Protein AF-A0A844EDT0-F1 (afdb_monomer)

Solvent-accessible surface area (backbone atoms only — not comparable to full-atom values): 10305 Å² total; per-residue (Å²): 108,71,71,56,46,33,72,76,70,68,52,88,80,88,72,82,87,61,91,56,76,37,55,39,85,59,72,42,78,43,81,43,97,86,78,49,68,50,73,45,62,50,40,76,69,64,84,40,36,50,64,77,70,39,55,82,71,46,38,59,48,42,40,64,90,58,87,66,56,80,44,81,43,82,42,47,56,44,26,28,40,29,46,22,48,56,30,37,39,34,36,59,43,49,95,57,73,43,68,34,39,37,37,35,23,80,81,44,45,71,49,77,50,48,42,95,48,44,66,63,48,46,76,76,24,52,22,71,78,21,37,44,42,46,61,96,41,44,88,79,37,62,63,68,43,82,44,80,47,70,35,87,47,72,46,63,45,34,37,50,75,47,37,35,34,37,40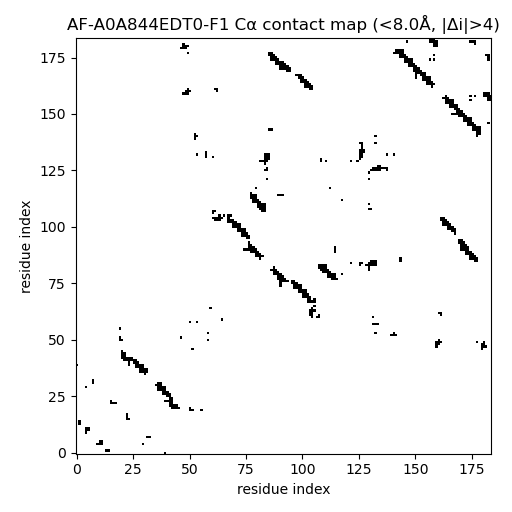,54,51,62,29,33,35,31,45,26,26,31,66,65,34,55,70,85

InterPro domains:
  IPR006073 GTP binding domain [PF01926] (13-51)
  IPR027417 P-loop containing nucleoside triphosphate hydrolase [G3DSA:3.40.50.300] (1-49)
  IPR027417 P-loop containing nucleoside triphosphate hydrolase [SSF52540] (15-52)
  IPR048422 NOA1/YqeH-like, C-terminal domain [PF21516] (98-183)
  IPR050896 Mitochondrial lipid metabolism GTPase [PTHR46434] (1-167)

pLDDT: mean 87.97, std 13.49, range [51.5, 98.81]

Secondary structure (DSSP, 8-state):
-HHHHHHHH--S-SS---SSTT---S-EEEE-TTS-EEEEPPPP--TTSGGGSS-HHHHHHHS-SSPPPPEEEEE-TTEEEEETTTEEEEEEE-SS-EEEEEES-TT--EEEEEGGGHHHHHHHHEETTEEEEEGGGTTTSPPEEEEEEE-SSSEEEEETTTEEEEE-TT-EEEEEEETT--B-

Radius of gyration: 19.94 Å; Cα contacts (8 Å, |Δi|>4): 371; chains: 1; bounding box: 59×26×51 Å

Sequence (184 aa):
INSIVRQSTGIKELITTSRFPGTTLDRIDIPLNDGKNLVDTPGIIQPEQMAHHLTGKELKLVTPQKTIKPKGYQLNPGQTLFFGGVARFDYNTGDKKHGFTVYAENNLFIHRTKLENADEFYASHVGSFLTPPMEDQTDDFPPLEPHEFKSTEKSDLVIEGLGWVTIPEGVSVTGWAPKGVSVL

Organism: NCBI:txid152331

Structure (mmCIF, N/CA/C/O backbone):
data_AF-A0A844EDT0-F1
#
_entry.id   AF-A0A844EDT0-F1
#
loop_
_atom_site.group_PDB
_atom_site.id
_atom_site.type_symbol
_atom_site.label_atom_id
_atom_site.label_alt_id
_atom_site.label_comp_id
_atom_site.label_asym_id
_atom_site.label_entity_id
_atom_site.label_seq_id
_atom_site.pdbx_PDB_ins_code
_atom_site.Cartn_x
_atom_site.Cartn_y
_atom_site.Cartn_z
_atom_site.occupancy
_atom_site.B_iso_or_equiv
_atom_site.auth_seq_id
_atom_site.auth_comp_id
_atom_site.auth_asym_id
_atom_site.auth_atom_id
_atom_site.pdbx_PDB_model_num
ATOM 1 N N . ILE A 1 1 ? -22.187 2.664 16.831 1.00 71.31 1 ILE A N 1
ATOM 2 C CA . ILE A 1 1 ? -23.017 2.548 18.054 1.00 71.31 1 ILE A CA 1
ATOM 3 C C . ILE A 1 1 ? -23.033 3.826 18.891 1.00 71.31 1 ILE A C 1
ATOM 5 O O . ILE A 1 1 ? -24.109 4.371 19.096 1.00 71.31 1 ILE A O 1
ATOM 9 N N . ASN A 1 2 ? -21.885 4.390 19.279 1.00 69.88 2 ASN A N 1
ATOM 10 C CA . ASN A 1 2 ? -21.832 5.581 20.154 1.00 69.88 2 ASN A CA 1
ATOM 11 C C . ASN A 1 2 ? -22.622 6.794 19.637 1.00 69.88 2 ASN A C 1
ATOM 13 O O . ASN A 1 2 ? -23.239 7.505 20.426 1.00 69.88 2 ASN A O 1
ATOM 17 N N . SER A 1 3 ? -22.649 7.021 18.320 1.00 75.62 3 SER A N 1
ATOM 18 C CA . SER A 1 3 ? -23.475 8.082 17.724 1.00 75.62 3 SER A CA 1
ATOM 19 C C . SER A 1 3 ? -24.977 7.840 17.906 1.00 75.62 3 SER A C 1
ATOM 21 O O . SER A 1 3 ? -25.706 8.793 18.158 1.00 75.62 3 SER A O 1
ATOM 23 N N . ILE A 1 4 ? -25.424 6.581 17.829 1.00 75.94 4 ILE A N 1
ATOM 24 C CA . ILE A 1 4 ? -26.828 6.192 18.032 1.00 75.94 4 ILE A CA 1
ATOM 25 C C . ILE A 1 4 ? -27.204 6.404 19.500 1.00 75.94 4 ILE A C 1
ATOM 27 O O . ILE A 1 4 ? -28.180 7.092 19.770 1.00 75.94 4 ILE A O 1
ATOM 31 N N . VAL A 1 5 ? -26.383 5.912 20.439 1.00 73.12 5 VAL A N 1
ATOM 32 C CA . VAL A 1 5 ? -26.593 6.102 21.888 1.00 73.12 5 VAL A CA 1
ATOM 33 C C . VAL A 1 5 ? -26.694 7.584 22.239 1.00 73.12 5 VAL A C 1
ATOM 35 O O . VAL A 1 5 ? -27.625 7.997 22.920 1.00 73.12 5 VAL A O 1
ATOM 38 N N . ARG A 1 6 ? -25.780 8.414 21.723 1.00 75.94 6 ARG A N 1
ATOM 39 C CA . ARG A 1 6 ? -25.807 9.864 21.968 1.00 75.94 6 ARG A CA 1
ATOM 40 C C . ARG A 1 6 ? -27.098 10.522 21.490 1.00 75.94 6 ARG A C 1
ATOM 42 O O . ARG A 1 6 ? -27.586 11.421 22.165 1.00 75.94 6 ARG A O 1
ATOM 49 N N . GLN A 1 7 ? -27.624 10.106 20.339 1.00 74.56 7 GLN A N 1
ATOM 50 C CA . GLN A 1 7 ? -28.865 10.656 19.794 1.00 74.56 7 GLN A CA 1
ATOM 51 C C . GLN A 1 7 ? -30.112 10.139 20.519 1.00 74.56 7 GLN A C 1
ATOM 53 O O . GLN A 1 7 ? -31.059 10.903 20.673 1.00 74.56 7 GLN A O 1
ATOM 58 N N . SER A 1 8 ? -30.126 8.879 20.966 1.00 69.31 8 SER A N 1
ATOM 59 C CA . SER A 1 8 ? -31.308 8.271 21.589 1.00 69.31 8 SER A CA 1
ATOM 60 C C . SER A 1 8 ? -31.432 8.553 23.086 1.00 69.31 8 SER A C 1
ATOM 62 O O . SER A 1 8 ? -32.544 8.757 23.563 1.00 69.31 8 SER A O 1
ATOM 64 N N . THR A 1 9 ? -30.322 8.589 23.831 1.00 66.88 9 THR A N 1
ATOM 65 C CA . THR A 1 9 ? -30.341 8.711 25.302 1.00 66.88 9 THR A CA 1
ATOM 66 C C . THR A 1 9 ? -29.791 10.038 25.822 1.00 66.88 9 THR A C 1
ATOM 68 O O . THR A 1 9 ? -29.941 10.343 27.002 1.00 66.88 9 THR A O 1
ATOM 71 N N . GL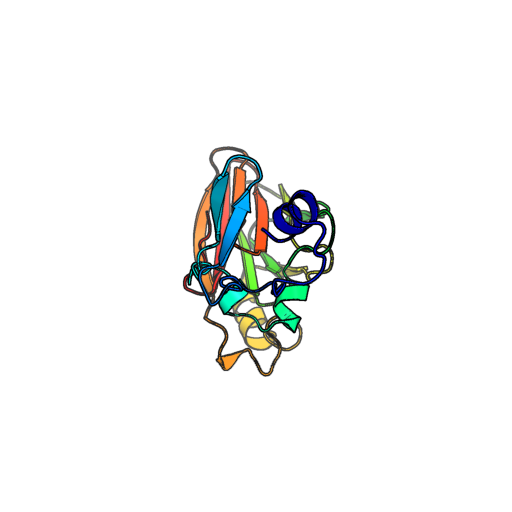Y A 1 10 ? -29.120 10.832 24.977 1.00 64.00 10 GLY A N 1
ATOM 72 C CA . GLY A 1 10 ? -28.416 12.049 25.399 1.00 64.00 10 GLY A CA 1
ATOM 73 C C . GLY A 1 10 ? -27.136 11.788 26.207 1.00 64.00 10 GLY A C 1
ATOM 74 O O . GLY A 1 10 ? -26.460 12.738 26.610 1.00 64.00 10 GLY A O 1
ATOM 75 N N . ILE A 1 11 ? -26.762 10.522 26.428 1.00 63.72 11 ILE A N 1
ATOM 76 C CA . ILE A 1 11 ? -25.593 10.153 27.228 1.00 63.72 11 ILE A CA 1
ATOM 77 C C . ILE A 1 11 ? -24.328 10.184 26.358 1.00 63.72 11 ILE A C 1
ATOM 79 O O . ILE A 1 11 ? -24.234 9.519 25.326 1.00 63.72 11 ILE A O 1
ATOM 83 N N . LYS A 1 12 ? -23.332 10.983 26.765 1.00 55.78 12 LYS A N 1
ATOM 84 C CA . LYS A 1 12 ? -22.114 11.242 25.974 1.00 55.78 12 LYS A CA 1
ATOM 85 C C . LYS A 1 12 ? -21.012 10.182 26.096 1.00 55.78 12 LYS A C 1
ATOM 87 O O . LYS A 1 12 ? -20.222 10.076 25.151 1.00 55.78 12 LYS A O 1
ATOM 92 N N . GLU A 1 13 ? -20.958 9.428 27.194 1.00 54.44 13 GLU A N 1
ATOM 93 C CA . GLU A 1 13 ? -19.779 8.637 27.598 1.00 54.44 13 GLU A CA 1
ATOM 94 C C . GLU A 1 13 ? -20.134 7.270 28.206 1.00 54.44 13 GLU A C 1
ATOM 96 O O . GLU A 1 13 ? -19.815 7.002 29.357 1.00 54.44 13 GLU A O 1
ATOM 101 N N . LEU A 1 14 ? -20.805 6.387 27.462 1.00 51.50 14 LEU A N 1
ATOM 102 C CA . LEU A 1 14 ? -21.089 5.034 27.974 1.00 51.50 14 LEU A CA 1
ATOM 103 C C . LEU A 1 14 ? -20.227 3.927 27.348 1.00 51.50 14 LEU A C 1
ATOM 105 O O . LEU A 1 14 ? -20.247 2.809 27.843 1.00 51.50 14 LEU A O 1
ATOM 109 N N . ILE A 1 15 ? -19.472 4.204 26.275 1.00 57.34 15 ILE A N 1
ATOM 110 C CA . ILE A 1 15 ? -18.810 3.154 25.480 1.00 57.34 15 ILE A CA 1
ATOM 111 C C . ILE A 1 15 ? -17.412 3.611 25.038 1.00 57.34 15 ILE A C 1
ATOM 113 O O . ILE A 1 15 ? -17.244 4.710 24.497 1.00 57.34 15 ILE A O 1
ATOM 117 N N . THR A 1 16 ? -16.409 2.758 25.259 1.00 55.00 16 THR A N 1
ATOM 118 C CA . THR A 1 16 ? -15.014 2.962 24.850 1.00 55.00 16 THR A CA 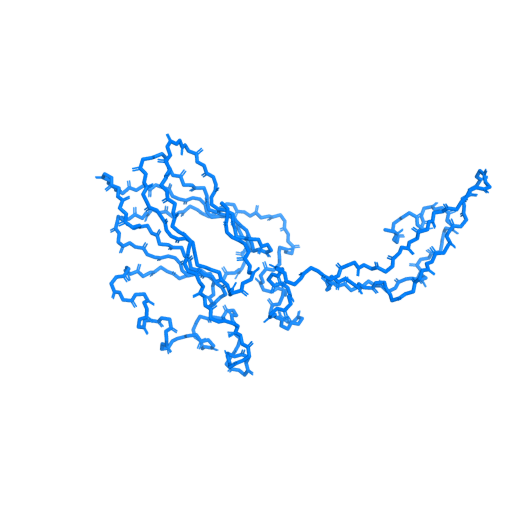1
ATOM 119 C C . THR A 1 16 ? -14.917 3.109 23.328 1.00 55.00 16 THR A C 1
ATOM 121 O O . THR A 1 16 ? -15.544 2.380 22.564 1.00 55.00 16 THR A O 1
ATOM 124 N N . THR A 1 17 ? -14.134 4.074 22.846 1.00 53.09 17 THR A N 1
ATOM 125 C CA . THR A 1 17 ? -13.782 4.165 21.422 1.00 53.09 17 THR A CA 1
ATOM 126 C C . THR A 1 17 ? -12.351 3.672 21.265 1.00 53.09 17 THR A C 1
ATOM 128 O O . THR A 1 17 ? -11.419 4.379 21.651 1.00 53.09 17 THR A O 1
ATOM 131 N N . SER A 1 18 ? -12.159 2.481 20.706 1.00 53.41 18 SER A N 1
ATOM 132 C CA . SER A 1 18 ? -10.850 2.040 20.214 1.00 53.41 18 SER A CA 1
ATOM 133 C C . SER A 1 18 ? -10.849 2.058 18.676 1.00 53.41 18 SER A C 1
ATOM 135 O O . SER A 1 18 ? -11.894 2.144 18.034 1.00 53.41 18 SER A O 1
ATOM 137 N N . ARG A 1 19 ? -9.663 2.127 18.074 1.00 54.69 19 ARG A N 1
ATOM 138 C CA . ARG A 1 19 ? -9.479 2.058 16.612 1.00 54.69 19 ARG A CA 1
ATOM 139 C C . ARG A 1 19 ? -9.090 0.657 16.151 1.00 54.69 19 ARG A C 1
ATOM 141 O O . ARG A 1 19 ? -9.055 0.409 14.954 1.00 54.69 19 ARG A O 1
ATOM 148 N N . PHE A 1 20 ? -8.787 -0.222 17.100 1.00 55.22 20 PHE A N 1
ATOM 149 C CA . PHE A 1 20 ? -8.544 -1.625 16.822 1.00 55.22 20 PHE A CA 1
ATOM 150 C C . PHE A 1 20 ? -9.869 -2.326 16.533 1.00 55.22 20 PHE A C 1
ATOM 152 O O . PHE A 1 20 ? -10.858 -2.022 17.193 1.00 55.22 20 PHE A O 1
ATOM 159 N N . PRO A 1 21 ? -9.924 -3.266 15.589 1.00 52.41 21 PRO A N 1
ATOM 160 C CA . PRO A 1 21 ? -11.072 -4.155 15.464 1.00 52.41 21 PRO A CA 1
ATOM 161 C C . PRO A 1 21 ? -11.333 -4.870 16.803 1.00 52.41 21 PRO A C 1
ATOM 163 O O . PRO A 1 21 ? -10.388 -5.213 17.510 1.00 52.41 21 PRO A O 1
ATOM 166 N N . GLY A 1 22 ? -12.600 -5.079 17.177 1.00 57.19 22 GLY A N 1
ATOM 167 C CA . GLY A 1 22 ? -12.947 -5.777 18.429 1.00 57.19 22 GLY A CA 1
ATOM 168 C C . GLY A 1 22 ? -13.027 -4.908 19.690 1.00 57.19 22 GLY A C 1
ATOM 169 O O . GLY A 1 22 ? -12.812 -5.390 20.795 1.00 57.19 22 GLY A O 1
ATOM 170 N N . THR A 1 23 ? -13.345 -3.619 19.560 1.00 58.91 23 THR A N 1
ATOM 171 C CA . THR A 1 23 ? -13.364 -2.668 20.692 1.00 58.91 23 THR A CA 1
ATOM 172 C C . THR A 1 23 ? -14.424 -2.927 21.755 1.00 58.91 23 THR A C 1
ATOM 174 O O . THR A 1 23 ? -14.294 -2.435 22.876 1.00 58.91 23 THR A O 1
ATOM 177 N N . THR A 1 24 ? -15.497 -3.624 21.385 1.00 57.53 24 THR A N 1
ATOM 178 C CA . THR A 1 24 ? -16.602 -3.969 22.279 1.00 57.53 24 THR A CA 1
ATOM 179 C C . THR A 1 24 ? -16.293 -5.332 22.889 1.00 57.53 24 THR A C 1
ATOM 181 O O . THR A 1 24 ? -16.228 -6.319 22.162 1.00 57.53 24 THR A O 1
ATOM 184 N N . LEU A 1 25 ? -16.052 -5.374 24.201 1.00 55.50 25 LEU A N 1
ATOM 185 C CA . LEU A 1 25 ? -15.724 -6.609 24.927 1.00 55.50 25 LEU A CA 1
ATOM 186 C C . LEU A 1 25 ? -16.978 -7.380 25.362 1.00 55.50 25 LEU A C 1
ATOM 188 O O . LEU A 1 25 ? -16.962 -8.606 25.366 1.00 55.50 25 LEU A O 1
ATOM 192 N N . ASP A 1 26 ? -18.072 -6.669 25.649 1.00 58.47 26 ASP A N 1
ATOM 193 C CA . ASP A 1 26 ? -19.317 -7.238 26.165 1.00 58.47 26 ASP A CA 1
ATOM 194 C C . ASP A 1 26 ? -20.521 -6.788 25.341 1.00 58.47 26 ASP A C 1
ATOM 196 O O . ASP A 1 26 ? -20.545 -5.688 24.789 1.00 58.47 26 ASP A O 1
ATOM 200 N N . ARG A 1 27 ? -21.550 -7.638 25.276 1.00 72.44 27 ARG A N 1
ATOM 201 C CA . ARG A 1 27 ? -22.825 -7.289 24.647 1.00 72.44 27 ARG A CA 1
ATOM 202 C C . ARG A 1 27 ? -23.480 -6.125 25.399 1.00 72.44 27 ARG A C 1
ATOM 204 O O . ARG A 1 27 ? -23.674 -6.213 26.609 1.00 72.44 27 ARG A O 1
ATOM 211 N N . ILE A 1 28 ? -23.893 -5.085 24.678 1.00 72.06 28 ILE A N 1
ATOM 212 C CA . ILE A 1 28 ? -24.607 -3.933 25.246 1.00 72.06 28 ILE A CA 1
ATOM 213 C C . ILE A 1 28 ? -26.016 -3.886 24.658 1.00 72.06 28 ILE A C 1
ATOM 215 O O . ILE A 1 28 ? -26.185 -3.755 23.448 1.00 72.06 28 ILE A O 1
ATOM 219 N N . ASP A 1 29 ? -27.030 -3.948 25.518 1.00 77.31 29 ASP A N 1
ATOM 220 C CA . ASP A 1 29 ? -28.425 -3.765 25.118 1.00 77.31 29 ASP A CA 1
ATOM 221 C C . ASP A 1 29 ? -28.820 -2.292 25.311 1.00 77.31 29 ASP A C 1
ATOM 223 O O . ASP A 1 29 ? -28.849 -1.774 26.427 1.00 77.31 29 ASP A O 1
ATOM 227 N N . ILE A 1 30 ? -29.111 -1.601 24.210 1.00 78.31 30 ILE A N 1
ATOM 228 C CA . ILE A 1 30 ? -29.485 -0.184 24.190 1.00 78.31 30 ILE A CA 1
ATOM 229 C C . ILE A 1 30 ? -30.996 -0.086 23.945 1.00 78.31 30 ILE A C 1
ATOM 231 O O . ILE 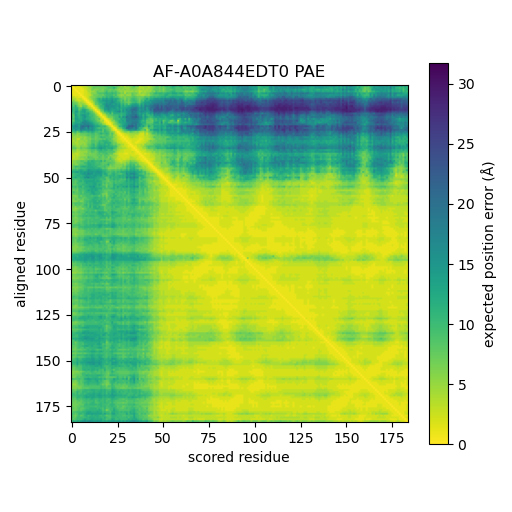A 1 30 ? -31.440 -0.357 22.824 1.00 78.31 30 ILE A O 1
ATOM 235 N N . PRO A 1 31 ? -31.802 0.305 24.948 1.00 76.94 31 PRO A N 1
ATOM 236 C CA . PRO A 1 31 ? -33.242 0.445 24.777 1.00 76.94 31 PRO A CA 1
ATOM 237 C C . PRO A 1 31 ? -33.590 1.613 23.847 1.00 76.94 31 PRO A C 1
ATOM 239 O O . PRO A 1 31 ? -32.999 2.693 23.917 1.00 76.94 31 PRO A O 1
ATOM 242 N N . LEU A 1 32 ? -34.565 1.381 22.972 1.00 78.19 32 LEU A N 1
ATOM 243 C CA . LEU A 1 32 ? -35.124 2.347 22.032 1.00 78.19 32 LEU A CA 1
ATOM 244 C C . LEU A 1 32 ? -36.516 2.800 22.494 1.00 78.19 32 LEU A C 1
ATOM 246 O O . LEU A 1 32 ? -37.219 2.105 23.228 1.00 78.19 32 LEU A O 1
ATOM 250 N N . ASN A 1 33 ? -36.940 3.972 22.020 1.00 77.69 33 ASN A N 1
ATOM 251 C CA . ASN A 1 33 ? -38.195 4.606 22.442 1.00 77.69 33 ASN A CA 1
ATOM 252 C C . ASN A 1 33 ? -39.461 3.832 22.024 1.00 77.69 33 ASN A C 1
ATOM 254 O O . ASN A 1 33 ? -40.535 4.097 22.555 1.00 77.69 33 ASN A O 1
ATOM 258 N N . ASP A 1 34 ? -39.355 2.895 21.079 1.00 82.50 34 ASP A N 1
ATOM 259 C CA . ASP A 1 34 ? -40.452 2.039 20.609 1.00 82.50 34 ASP A CA 1
ATOM 260 C C . ASP A 1 34 ? -40.554 0.708 21.381 1.00 82.50 34 ASP A C 1
ATOM 262 O O . ASP A 1 34 ? -41.288 -0.193 20.973 1.00 82.50 34 ASP A O 1
ATOM 266 N N . GLY A 1 35 ? -39.816 0.570 22.489 1.00 81.12 35 GLY A N 1
ATOM 267 C CA . GLY A 1 35 ? -39.809 -0.627 23.332 1.00 81.12 35 GLY A CA 1
ATOM 268 C C . GLY A 1 35 ? -38.942 -1.773 22.799 1.00 81.12 35 GLY A C 1
ATOM 269 O O . GLY A 1 35 ? -38.956 -2.858 23.380 1.00 81.12 35 GLY A O 1
ATOM 270 N N . LYS A 1 36 ? -38.190 -1.561 21.711 1.00 84.56 36 LYS A N 1
ATOM 271 C CA . LYS A 1 36 ? -37.199 -2.518 21.192 1.00 84.56 36 LYS A CA 1
ATOM 272 C C . LYS A 1 36 ? -35.799 -2.203 21.714 1.00 84.56 36 LYS A C 1
ATOM 274 O O . LYS A 1 36 ? -35.550 -1.121 22.232 1.00 84.56 36 LYS A O 1
ATOM 279 N N . ASN A 1 37 ? -34.868 -3.139 21.529 1.00 81.94 37 ASN A N 1
ATOM 280 C CA . ASN A 1 37 ? -33.467 -2.976 21.917 1.00 81.94 37 ASN A CA 1
ATOM 281 C C . ASN A 1 37 ? -32.553 -3.039 20.691 1.00 81.94 37 ASN A C 1
ATOM 283 O O . ASN A 1 37 ? -32.734 -3.887 19.817 1.00 81.94 37 ASN A O 1
ATOM 287 N N . LEU A 1 38 ? -31.541 -2.174 20.660 1.00 81.56 38 LEU A N 1
ATOM 288 C CA . LEU A 1 38 ? -30.379 -2.316 19.795 1.00 81.56 38 LEU A CA 1
ATOM 289 C C . LEU A 1 38 ? -29.299 -3.076 20.565 1.00 81.56 38 LEU A C 1
ATOM 291 O O . LEU A 1 38 ? -28.857 -2.624 21.617 1.00 81.56 38 LEU A O 1
ATOM 295 N N . VAL A 1 39 ? -28.896 -4.228 20.042 1.00 83.25 39 VAL A N 1
ATOM 296 C CA . VAL A 1 39 ? -27.895 -5.092 20.671 1.00 83.25 39 VAL A CA 1
ATOM 297 C C . VAL A 1 39 ? -26.549 -4.840 20.000 1.00 83.25 39 VAL A C 1
ATOM 299 O O . VAL A 1 39 ? -26.369 -5.204 18.839 1.00 83.25 39 VAL A O 1
ATOM 302 N N . ASP A 1 40 ? -25.622 -4.197 20.709 1.00 77.25 40 ASP A N 1
ATOM 303 C CA . ASP A 1 40 ? -24.221 -4.108 20.293 1.00 77.25 40 ASP A CA 1
ATOM 304 C C . ASP A 1 40 ? -23.510 -5.398 20.700 1.00 77.25 40 ASP A C 1
ATOM 306 O O . ASP A 1 40 ? -23.513 -5.771 21.874 1.00 77.25 40 ASP A O 1
ATOM 310 N N . THR A 1 41 ? -22.947 -6.110 19.734 1.00 80.88 41 THR A N 1
ATOM 311 C CA . THR A 1 41 ? -22.224 -7.363 19.967 1.00 80.88 41 THR A CA 1
ATOM 312 C C . THR A 1 41 ? -20.723 -7.103 19.993 1.00 80.88 41 THR A C 1
ATOM 314 O O . THR A 1 41 ? -20.265 -6.180 19.315 1.00 80.88 41 THR A O 1
ATOM 317 N N . PRO A 1 42 ? -19.929 -7.938 20.686 1.00 72.19 42 PRO A N 1
ATOM 318 C CA . PRO A 1 42 ? -18.482 -7.864 20.582 1.00 72.19 42 PRO A CA 1
ATOM 319 C C . PRO A 1 42 ? -18.015 -7.844 19.124 1.00 72.19 42 PRO A C 1
ATOM 321 O O . PRO A 1 42 ? -18.511 -8.603 18.287 1.00 72.19 42 PRO A O 1
ATOM 324 N N . GLY A 1 43 ? -17.094 -6.935 18.808 1.00 69.44 43 GLY A N 1
ATOM 325 C CA . GLY A 1 43 ? -16.596 -6.788 17.444 1.00 69.44 43 GLY A CA 1
ATOM 326 C C . GLY A 1 43 ? -15.764 -8.005 17.046 1.00 69.44 43 GLY A C 1
ATOM 327 O O . GLY A 1 43 ? -14.883 -8.422 17.793 1.00 69.44 43 GLY A O 1
ATOM 328 N N . ILE A 1 44 ? -16.014 -8.564 15.864 1.00 73.88 44 ILE A N 1
ATOM 329 C CA . ILE A 1 44 ? -15.202 -9.671 15.350 1.00 73.88 44 ILE A CA 1
ATOM 330 C C . ILE A 1 44 ? -13.837 -9.123 14.922 1.00 73.88 44 ILE A C 1
ATOM 332 O O . ILE A 1 44 ? -13.746 -8.190 14.123 1.00 73.88 44 ILE A O 1
ATOM 336 N N . ILE A 1 45 ? -12.777 -9.722 15.455 1.00 67.19 45 ILE A N 1
ATOM 337 C CA . ILE A 1 45 ? -11.397 -9.486 15.033 1.00 67.19 45 ILE A CA 1
ATOM 338 C C . ILE A 1 45 ? -11.164 -10.331 13.778 1.00 67.19 45 ILE A C 1
ATOM 340 O O . ILE A 1 45 ? -11.220 -11.556 13.848 1.00 67.19 45 ILE A O 1
ATOM 344 N N . GLN A 1 46 ? -10.944 -9.691 12.628 1.00 68.19 46 GLN A N 1
ATOM 345 C CA . GLN A 1 46 ? -10.618 -10.384 11.376 1.00 68.19 46 GLN A CA 1
ATOM 346 C C . GLN A 1 46 ? -9.103 -10.499 11.212 1.00 68.19 46 GLN A C 1
ATOM 348 O O . GLN A 1 46 ? -8.494 -9.465 10.950 1.00 68.19 46 GLN A O 1
ATOM 353 N N . PRO A 1 47 ? -8.498 -11.696 11.323 1.00 65.81 47 PRO A N 1
ATOM 354 C CA . PRO A 1 47 ? -7.041 -11.869 11.308 1.00 65.81 47 PRO A CA 1
ATOM 355 C C . PRO A 1 47 ? -6.353 -11.299 10.063 1.00 65.81 47 PRO A C 1
ATOM 357 O O . PRO A 1 47 ? -5.197 -10.911 10.137 1.00 65.81 47 PRO A O 1
ATOM 360 N N . GLU A 1 48 ? -7.084 -11.208 8.953 1.00 66.69 48 GLU A N 1
ATOM 361 C CA . GLU A 1 48 ? -6.603 -10.756 7.643 1.00 66.69 48 GL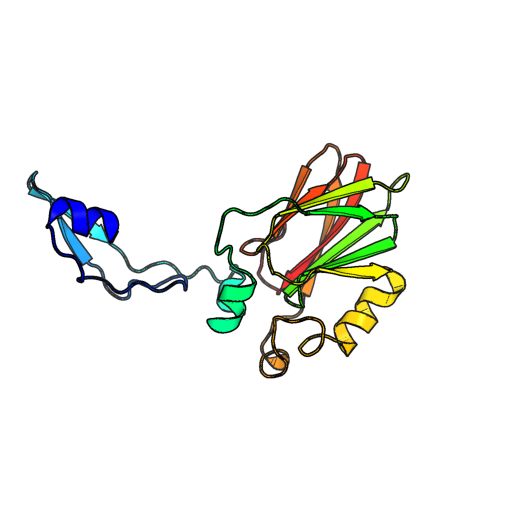U A CA 1
ATOM 362 C C . GLU A 1 48 ? -6.399 -9.232 7.546 1.00 66.69 48 GLU A C 1
ATOM 364 O O . GLU A 1 48 ? -5.934 -8.709 6.539 1.00 66.69 48 GLU A O 1
ATOM 369 N N . GLN A 1 49 ? -6.738 -8.474 8.591 1.00 70.69 49 GLN A N 1
ATOM 370 C CA . GLN A 1 49 ? -6.571 -7.025 8.575 1.00 70.69 49 GLN A CA 1
ATOM 371 C C . GLN A 1 49 ? -5.149 -6.606 8.961 1.00 70.69 49 GLN A C 1
ATOM 373 O O . GLN A 1 49 ? -4.665 -6.934 10.044 1.00 70.69 49 GLN A O 1
ATOM 378 N N . MET A 1 50 ? -4.561 -5.717 8.150 1.00 78.19 50 MET A N 1
ATOM 379 C CA . MET A 1 50 ? -3.299 -5.000 8.414 1.00 78.19 50 MET A CA 1
ATOM 380 C C . MET A 1 50 ? -3.181 -4.460 9.852 1.00 78.19 50 MET A C 1
ATOM 382 O O . MET A 1 50 ? -2.094 -4.381 10.420 1.00 78.19 50 MET A O 1
ATOM 386 N N . ALA A 1 51 ? -4.314 -4.087 10.454 1.00 76.19 51 ALA A N 1
ATOM 387 C CA . ALA A 1 51 ? -4.385 -3.522 11.794 1.00 76.19 51 ALA A CA 1
ATOM 388 C C . ALA A 1 51 ? -3.908 -4.458 12.917 1.00 76.19 51 ALA A C 1
ATOM 390 O O . ALA A 1 51 ? -3.571 -3.957 13.987 1.00 76.19 51 ALA A O 1
ATOM 391 N N . HIS A 1 52 ? -3.869 -5.776 12.696 1.00 77.62 52 HIS A N 1
ATOM 392 C CA . HIS A 1 52 ? -3.416 -6.740 13.712 1.00 77.62 52 HIS A CA 1
ATOM 393 C C . HIS A 1 52 ? -1.907 -6.891 13.782 1.00 77.62 52 HIS A C 1
ATOM 395 O O . HIS A 1 52 ? -1.392 -7.340 14.800 1.00 77.62 52 HIS A O 1
ATOM 401 N N . HIS A 1 53 ? -1.203 -6.498 12.725 1.00 80.75 53 HIS A N 1
ATOM 402 C CA . HIS A 1 53 ? 0.253 -6.605 12.641 1.00 80.75 53 HIS A CA 1
ATOM 403 C C . HIS A 1 53 ? 0.967 -5.319 13.058 1.00 80.75 53 HIS A C 1
ATOM 405 O O . HIS A 1 53 ? 2.188 -5.250 13.002 1.00 80.75 53 HIS A O 1
ATOM 411 N N . LEU A 1 54 ? 0.215 -4.285 13.441 1.00 85.12 54 LEU A N 1
ATOM 412 C CA . LEU A 1 54 ? 0.745 -2.959 13.722 1.00 85.12 54 LEU A CA 1
ATOM 413 C C . LEU A 1 54 ? 0.360 -2.501 15.121 1.00 85.12 54 LEU A C 1
ATOM 415 O O . LEU A 1 54 ? -0.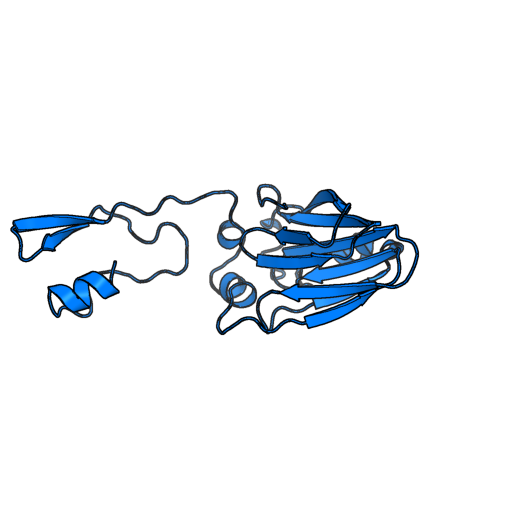788 -2.619 15.557 1.00 85.12 54 LEU A O 1
ATOM 419 N N . THR A 1 55 ? 1.307 -1.870 15.807 1.00 85.81 55 THR A N 1
ATOM 420 C CA . THR A 1 55 ? 1.026 -1.196 17.072 1.00 85.81 55 THR A CA 1
ATOM 421 C C . THR A 1 55 ? 0.073 -0.017 16.857 1.00 85.81 55 THR A C 1
ATOM 423 O O . THR A 1 55 ? -0.068 0.536 15.766 1.00 85.81 55 THR A O 1
ATOM 426 N N . GLY A 1 56 ? -0.544 0.483 17.931 1.00 82.88 56 GLY A N 1
ATOM 427 C CA . GLY A 1 56 ? -1.483 1.610 17.826 1.00 82.88 56 GLY A CA 1
ATOM 428 C C . GLY A 1 56 ? -0.851 2.911 17.309 1.00 82.88 56 GLY A C 1
ATOM 429 O O . GLY A 1 56 ? -1.570 3.800 16.844 1.00 82.88 56 GLY A O 1
ATOM 430 N N . LYS A 1 57 ? 0.480 3.051 17.394 1.00 86.06 57 LYS A N 1
ATOM 431 C CA . LYS A 1 57 ? 1.221 4.179 16.812 1.00 86.06 57 LYS A CA 1
ATOM 432 C C . LYS A 1 57 ? 1.401 3.996 15.306 1.00 86.06 57 LYS A C 1
ATOM 434 O O . LYS A 1 57 ? 1.128 4.932 14.563 1.00 86.06 57 LYS A O 1
ATOM 439 N N . GLU A 1 58 ? 1.789 2.807 14.865 1.00 88.75 58 GLU A N 1
ATOM 440 C CA . GLU A 1 58 ? 1.992 2.484 13.448 1.00 88.75 58 GLU A CA 1
ATOM 441 C C . GLU A 1 58 ? 0.670 2.419 12.689 1.00 88.75 58 GLU A C 1
ATOM 443 O O . GLU A 1 58 ? 0.562 2.941 11.581 1.00 88.75 58 GLU A O 1
ATOM 448 N N . LEU A 1 59 ? -0.385 1.912 13.332 1.00 87.12 59 LEU A N 1
ATOM 449 C CA . LEU A 1 59 ? -1.731 1.908 12.776 1.00 87.12 59 LEU A CA 1
ATOM 450 C C . LEU A 1 59 ? -2.190 3.325 12.403 1.00 87.12 59 LEU A C 1
ATOM 452 O O . LEU A 1 59 ? -2.854 3.518 11.388 1.00 87.12 59 LEU A O 1
ATOM 456 N N . LYS A 1 60 ? -1.804 4.351 13.176 1.00 86.62 60 LYS A N 1
ATOM 457 C CA . LYS A 1 60 ? -2.105 5.756 12.840 1.00 86.62 60 LYS A CA 1
ATOM 458 C C . LYS A 1 60 ? -1.362 6.258 11.600 1.00 86.62 60 LYS A C 1
ATOM 460 O O . LYS A 1 60 ? -1.858 7.199 10.988 1.00 86.62 60 LYS A O 1
ATOM 465 N N . LEU A 1 61 ? -0.210 5.674 11.262 1.00 89.75 61 LEU A N 1
ATOM 466 C CA . LEU A 1 61 ? 0.584 6.031 10.080 1.00 89.75 61 LEU A CA 1
ATOM 467 C C . LEU A 1 61 ? 0.014 5.417 8.797 1.00 89.75 61 LEU A C 1
ATOM 469 O O . LEU A 1 61 ? 0.167 6.001 7.730 1.00 89.75 61 LEU A O 1
ATOM 473 N N . VAL A 1 62 ? -0.657 4.268 8.898 1.00 91.12 62 VAL A N 1
ATOM 474 C CA . VAL A 1 62 ? -1.274 3.592 7.741 1.00 91.12 62 VAL A CA 1
ATOM 475 C C . VAL A 1 62 ? -2.770 3.884 7.602 1.00 91.12 62 VAL A C 1
ATOM 477 O O . VAL A 1 62 ? -3.318 3.779 6.511 1.00 91.12 62 VAL A O 1
ATOM 480 N N . THR A 1 63 ? -3.444 4.286 8.685 1.00 90.31 63 THR A N 1
ATOM 481 C CA . THR A 1 63 ? -4.888 4.559 8.673 1.00 90.31 63 THR A CA 1
ATOM 482 C C . THR A 1 63 ? -5.170 6.007 8.265 1.00 90.31 63 THR A C 1
ATOM 484 O O . THR A 1 63 ? -4.700 6.924 8.948 1.00 90.31 63 THR A O 1
ATOM 487 N N . PRO A 1 64 ? -6.027 6.255 7.257 1.00 91.50 64 PRO A N 1
ATOM 488 C CA . PRO A 1 64 ? -6.474 7.593 6.870 1.00 91.50 64 PRO A CA 1
ATOM 489 C C . PRO A 1 64 ? -6.967 8.438 8.055 1.00 91.50 64 PRO A C 1
ATOM 491 O O . PRO A 1 64 ? -7.949 8.107 8.715 1.00 91.50 64 PRO A O 1
ATOM 494 N N . GLN A 1 65 ? -6.300 9.567 8.320 1.00 88.69 65 GLN A N 1
ATOM 495 C CA . GLN A 1 65 ? -6.741 10.540 9.340 1.00 88.69 65 GLN A CA 1
ATOM 496 C C . GLN A 1 65 ? -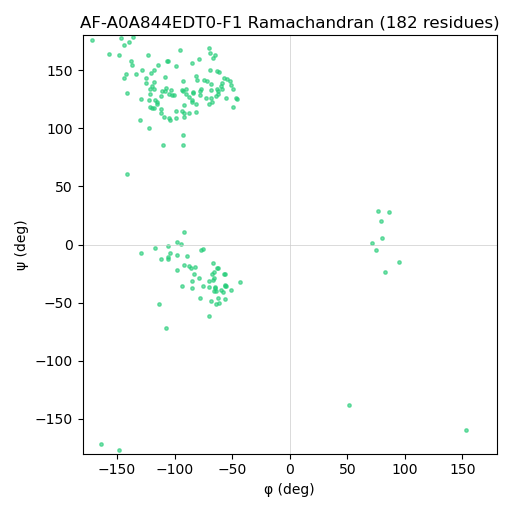7.638 11.645 8.768 1.00 88.69 65 GLN A C 1
ATOM 498 O O . GLN A 1 65 ? -8.312 12.367 9.502 1.00 88.69 65 GLN A O 1
ATOM 503 N N . LYS A 1 66 ? -7.606 11.813 7.447 1.00 93.75 66 LYS A N 1
ATOM 504 C CA . LYS A 1 66 ? -8.380 12.780 6.666 1.00 93.75 66 LYS A CA 1
ATOM 505 C C . LYS A 1 66 ? -8.760 12.119 5.346 1.00 93.75 66 LYS A C 1
ATOM 507 O O . LYS A 1 66 ? -8.231 11.057 5.024 1.00 93.75 66 LYS A O 1
ATOM 512 N N . THR A 1 67 ? -9.611 12.777 4.563 1.00 96.06 67 THR A N 1
ATOM 513 C CA . THR A 1 67 ? -9.899 12.370 3.183 1.00 96.06 67 THR A CA 1
ATOM 514 C C . THR A 1 67 ? -8.602 12.066 2.433 1.00 96.06 67 THR A C 1
ATOM 516 O O . THR A 1 67 ? -7.681 12.892 2.415 1.00 96.06 67 THR A O 1
ATOM 519 N N . ILE A 1 68 ? -8.531 10.868 1.853 1.00 97.44 68 ILE A N 1
ATOM 520 C CA . ILE A 1 68 ? -7.392 10.412 1.058 1.00 97.44 68 ILE A CA 1
ATOM 521 C C . ILE A 1 68 ? -7.255 11.313 -0.168 1.00 97.44 68 ILE A C 1
ATOM 523 O O . ILE A 1 68 ? -8.239 11.613 -0.847 1.00 97.44 68 ILE A O 1
ATOM 527 N N . LYS A 1 69 ? -6.028 11.747 -0.448 1.00 97.62 69 LYS A N 1
ATOM 528 C CA . LYS A 1 69 ? -5.681 12.487 -1.657 1.00 97.62 69 LYS A CA 1
ATOM 529 C C . LYS A 1 69 ? -4.987 11.542 -2.640 1.00 97.62 69 LYS A C 1
ATOM 531 O O . LYS A 1 69 ? -4.004 10.914 -2.247 1.00 97.62 69 LYS A O 1
ATOM 536 N N . PRO A 1 70 ? -5.440 11.469 -3.903 1.00 98.06 70 PRO A N 1
ATOM 537 C CA . PRO A 1 70 ? -4.777 10.652 -4.911 1.00 98.06 70 PRO A CA 1
ATOM 538 C C . PRO A 1 70 ? -3.344 11.140 -5.148 1.00 98.06 70 PRO A C 1
ATOM 540 O O . PRO A 1 70 ? -3.117 12.336 -5.354 1.00 98.06 70 PRO A O 1
ATOM 543 N N . LYS A 1 71 ? -2.382 10.214 -5.153 1.00 98.31 71 LYS A N 1
ATOM 544 C CA . LYS A 1 71 ? -0.975 10.479 -5.481 1.00 98.31 71 LYS A CA 1
ATOM 545 C C . LYS A 1 71 ? -0.623 9.797 -6.803 1.00 98.31 71 LYS A C 1
ATOM 547 O O . LYS A 1 71 ? -0.624 8.574 -6.893 1.00 98.31 71 LYS A O 1
ATOM 552 N N . GLY A 1 72 ? -0.335 10.584 -7.837 1.00 98.06 72 GLY A N 1
ATOM 553 C CA . GLY A 1 72 ? 0.036 10.064 -9.155 1.00 98.06 72 GLY A CA 1
ATOM 554 C C . GLY A 1 72 ? 1.525 9.723 -9.255 1.00 98.06 72 GLY A C 1
ATOM 555 O O . GLY A 1 72 ? 2.373 10.564 -8.961 1.00 98.06 72 GLY A O 1
ATOM 556 N N . TYR A 1 73 ? 1.840 8.525 -9.741 1.00 98.50 73 TYR A N 1
ATOM 557 C CA . TYR A 1 73 ? 3.191 8.057 -10.037 1.00 98.50 73 TYR A CA 1
ATOM 558 C C . TYR A 1 73 ? 3.297 7.664 -11.507 1.00 98.50 73 TYR A C 1
ATOM 560 O O . TYR A 1 73 ? 2.446 6.966 -12.044 1.00 98.50 73 TYR A O 1
ATOM 568 N N . GLN A 1 74 ? 4.360 8.107 -12.170 1.00 98.31 74 GLN A N 1
ATOM 569 C CA . GLN A 1 74 ? 4.711 7.642 -13.511 1.00 98.31 74 GLN A CA 1
ATOM 570 C C . GLN A 1 74 ? 5.793 6.574 -13.366 1.00 98.31 74 GLN A C 1
ATOM 572 O O . GLN A 1 74 ? 6.889 6.893 -12.888 1.00 98.31 74 GLN A O 1
ATOM 577 N N . LEU A 1 75 ? 5.477 5.334 -13.740 1.00 98.50 75 LEU A N 1
ATOM 578 C CA . LEU A 1 75 ? 6.358 4.176 -13.572 1.00 98.50 75 LEU A CA 1
ATOM 579 C C . LEU A 1 75 ? 6.679 3.538 -14.924 1.00 98.50 75 LEU A C 1
ATOM 581 O O . LEU A 1 75 ? 5.800 3.369 -15.768 1.00 98.50 75 LEU A O 1
ATOM 585 N N . ASN A 1 76 ? 7.946 3.184 -15.114 1.00 98.44 76 ASN A N 1
ATOM 586 C CA . ASN A 1 76 ? 8.401 2.284 -16.170 1.00 98.44 76 ASN A CA 1
ATOM 587 C C . ASN A 1 76 ? 8.257 0.823 -15.709 1.00 98.44 76 ASN A C 1
ATOM 589 O O . ASN A 1 76 ? 8.302 0.589 -14.497 1.00 98.44 76 ASN A O 1
ATOM 593 N N . PRO A 1 77 ? 8.149 -0.146 -16.638 1.00 98.12 77 PRO A N 1
ATOM 594 C CA . PRO A 1 77 ? 8.283 -1.559 -16.294 1.00 98.12 77 PRO A CA 1
ATOM 595 C C . PRO A 1 77 ? 9.575 -1.809 -15.503 1.00 98.12 77 PRO A C 1
ATOM 597 O O . PRO A 1 77 ? 10.605 -1.190 -15.788 1.00 98.12 77 PRO A O 1
ATOM 600 N N . GLY A 1 78 ? 9.517 -2.684 -14.503 1.00 98.38 78 GLY A N 1
ATOM 601 C CA . GLY A 1 78 ? 10.629 -2.943 -13.590 1.00 98.38 78 GLY A CA 1
ATOM 602 C C . GLY A 1 78 ? 10.824 -1.862 -12.521 1.00 98.38 78 GLY A C 1
ATOM 603 O O . GLY A 1 78 ? 11.949 -1.641 -12.071 1.00 98.38 78 GLY A O 1
ATOM 604 N N . GLN A 1 79 ? 9.762 -1.161 -12.111 1.00 98.62 79 GLN A N 1
ATOM 605 C CA . GLN A 1 79 ? 9.796 -0.239 -10.969 1.00 98.62 79 GLN A CA 1
ATOM 606 C C . GLN A 1 79 ? 8.855 -0.677 -9.852 1.00 98.62 79 GLN A C 1
ATOM 608 O O . GLN A 1 79 ? 7.795 -1.245 -10.099 1.00 98.62 79 GLN A O 1
ATOM 613 N N . THR A 1 80 ? 9.241 -0.319 -8.632 1.00 98.81 80 THR A N 1
ATOM 614 C CA . THR A 1 80 ? 8.571 -0.710 -7.393 1.00 98.81 80 THR A CA 1
ATOM 615 C C . THR A 1 80 ? 8.203 0.520 -6.574 1.00 98.81 80 THR A C 1
ATOM 617 O O . THR A 1 80 ? 8.967 1.490 -6.523 1.00 98.81 80 THR A O 1
ATOM 620 N N . LEU A 1 81 ? 7.052 0.466 -5.908 1.00 98.81 81 LEU A N 1
ATOM 621 C CA . LEU A 1 81 ? 6.631 1.379 -4.852 1.00 98.81 81 LEU A CA 1
ATOM 622 C C . LEU A 1 81 ? 6.513 0.616 -3.529 1.00 98.81 81 LEU A C 1
ATOM 624 O O . LEU A 1 81 ? 5.746 -0.333 -3.423 1.00 98.81 81 LEU A O 1
ATOM 628 N N . PHE A 1 82 ? 7.236 1.065 -2.514 1.00 98.75 82 PHE A N 1
ATOM 629 C CA . PHE A 1 82 ? 7.071 0.642 -1.127 1.00 98.75 82 PHE A CA 1
ATOM 630 C C . PHE A 1 82 ? 6.115 1.578 -0.396 1.00 98.75 82 PHE A C 1
ATOM 632 O O . PHE A 1 82 ? 6.182 2.792 -0.592 1.00 98.75 82 PHE A O 1
ATOM 639 N N . PHE A 1 83 ? 5.269 1.021 0.463 1.00 98.12 83 PHE A N 1
ATOM 640 C CA . PHE A 1 83 ? 4.328 1.729 1.329 1.00 98.12 83 PHE A CA 1
ATOM 641 C C . PHE A 1 83 ? 4.812 1.581 2.769 1.00 98.12 83 PHE A C 1
ATOM 643 O O . PHE A 1 83 ? 4.444 0.635 3.463 1.00 98.12 83 PHE A O 1
ATOM 650 N N . GLY A 1 84 ? 5.719 2.461 3.192 1.00 96.88 84 GLY A N 1
ATOM 651 C CA . GLY A 1 84 ? 6.600 2.158 4.316 1.00 96.88 84 GLY A CA 1
ATOM 652 C C . GLY A 1 84 ? 7.280 0.804 4.089 1.00 96.88 84 GLY A C 1
ATOM 653 O O . GLY A 1 84 ? 7.670 0.478 2.972 1.00 96.88 84 GLY A O 1
ATOM 654 N N . GLY A 1 85 ? 7.376 0.003 5.137 1.00 96.81 85 GLY A N 1
ATOM 655 C CA . GLY A 1 85 ? 7.704 -1.418 5.081 1.00 96.81 85 GLY A CA 1
ATOM 656 C C . GLY A 1 85 ? 6.482 -2.344 5.132 1.00 96.81 85 GLY A C 1
ATOM 657 O O . GLY A 1 85 ? 6.658 -3.551 5.130 1.00 96.81 85 GLY A O 1
ATOM 658 N N . VAL A 1 86 ? 5.245 -1.831 5.169 1.00 96.56 86 VAL A N 1
ATOM 659 C CA . VAL A 1 86 ? 4.057 -2.691 5.356 1.00 96.56 86 VAL A CA 1
ATOM 660 C C . VAL A 1 86 ? 3.507 -3.301 4.073 1.00 96.56 86 VAL A C 1
ATOM 662 O O . VAL A 1 86 ? 2.756 -4.267 4.137 1.00 96.56 86 VAL A O 1
ATOM 665 N N . ALA A 1 87 ? 3.828 -2.733 2.913 1.00 97.81 87 ALA A N 1
ATOM 666 C CA . ALA A 1 87 ? 3.401 -3.272 1.629 1.00 97.81 87 ALA A CA 1
ATOM 667 C C . ALA A 1 87 ? 4.318 -2.819 0.493 1.00 97.81 87 ALA A C 1
ATOM 669 O O . ALA A 1 87 ? 5.072 -1.845 0.608 1.00 97.81 87 ALA A O 1
ATOM 670 N N . ARG A 1 88 ? 4.210 -3.508 -0.640 1.00 98.56 88 ARG A N 1
ATOM 671 C CA . ARG A 1 88 ? 4.969 -3.218 -1.856 1.00 98.56 88 ARG A CA 1
ATOM 672 C C . ARG A 1 88 ? 4.099 -3.430 -3.094 1.00 98.56 88 ARG A C 1
ATOM 674 O O . ARG A 1 88 ? 3.225 -4.285 -3.122 1.00 98.56 88 ARG A O 1
ATOM 681 N N . PHE A 1 89 ? 4.336 -2.629 -4.120 1.00 98.81 89 PHE A N 1
ATOM 682 C CA . PHE A 1 89 ? 3.695 -2.728 -5.425 1.00 98.81 89 PHE A CA 1
ATOM 683 C C . PHE A 1 89 ? 4.765 -2.732 -6.508 1.00 98.81 89 PHE A C 1
ATOM 685 O O . PHE A 1 89 ? 5.553 -1.789 -6.600 1.00 98.81 89 PHE A O 1
ATOM 692 N N . ASP A 1 90 ? 4.750 -3.750 -7.356 1.00 98.81 90 ASP A N 1
ATOM 693 C CA . ASP A 1 90 ? 5.669 -3.896 -8.475 1.00 98.81 90 ASP A CA 1
ATOM 694 C C . ASP A 1 90 ? 4.934 -3.721 -9.794 1.00 98.81 90 ASP A C 1
ATOM 696 O O . ASP A 1 90 ? 3.903 -4.345 -10.039 1.00 98.81 90 ASP A O 1
ATOM 700 N N . TYR A 1 91 ? 5.495 -2.899 -10.678 1.00 98.62 91 TYR A N 1
ATOM 701 C CA . TYR A 1 91 ? 5.108 -2.882 -12.080 1.00 98.62 91 TYR A CA 1
ATOM 702 C C . TYR A 1 91 ? 6.030 -3.826 -12.857 1.00 98.62 91 TYR A C 1
ATOM 704 O O . TYR A 1 91 ? 7.122 -3.435 -13.273 1.00 98.62 91 TYR A O 1
ATOM 712 N N . ASN A 1 92 ? 5.588 -5.072 -13.043 1.00 98.12 92 ASN A N 1
ATOM 713 C CA . ASN A 1 92 ? 6.400 -6.149 -13.612 1.00 98.12 92 ASN A CA 1
ATOM 714 C C . ASN A 1 92 ? 6.665 -5.925 -15.101 1.00 98.12 92 ASN A C 1
ATOM 716 O O . ASN A 1 92 ? 7.807 -5.770 -15.532 1.00 98.12 92 ASN A O 1
ATOM 720 N N . THR A 1 93 ? 5.597 -5.894 -15.901 1.00 97.12 93 THR A N 1
ATOM 721 C CA . THR A 1 93 ? 5.691 -5.802 -17.362 1.00 97.12 93 THR A CA 1
ATOM 722 C C . THR A 1 93 ? 4.567 -4.958 -17.934 1.00 97.12 93 THR A C 1
ATOM 724 O O . THR A 1 93 ? 3.418 -5.095 -17.519 1.00 97.12 93 THR A O 1
ATOM 727 N N . GLY A 1 94 ? 4.866 -4.183 -18.969 1.00 94.50 94 GLY A N 1
ATOM 728 C CA . GLY A 1 94 ? 3.878 -3.541 -19.830 1.00 94.50 94 GLY A CA 1
ATOM 729 C C . GLY A 1 94 ? 4.556 -2.891 -21.031 1.00 94.50 94 GLY A C 1
ATOM 730 O O . GLY A 1 94 ? 5.781 -2.927 -21.153 1.00 94.50 94 GLY A O 1
ATOM 731 N N . ASP A 1 95 ? 3.764 -2.332 -21.941 1.00 94.06 95 ASP A N 1
ATOM 732 C CA . ASP A 1 95 ? 4.239 -1.804 -23.228 1.00 94.06 95 ASP A CA 1
ATOM 733 C C . ASP A 1 95 ? 5.140 -0.569 -23.082 1.00 94.06 95 ASP A C 1
ATOM 735 O O . ASP A 1 95 ? 6.023 -0.337 -23.909 1.00 94.06 95 ASP A O 1
ATOM 739 N N . LYS A 1 96 ? 4.914 0.242 -22.044 1.00 94.81 96 LYS A N 1
ATOM 740 C CA . LYS A 1 96 ? 5.625 1.507 -21.821 1.00 94.81 96 LYS A CA 1
ATOM 741 C C . LYS A 1 96 ? 5.462 2.023 -20.392 1.00 94.81 96 LYS A C 1
ATOM 743 O O . LYS A 1 96 ? 4.925 1.363 -19.503 1.00 94.81 96 LYS A O 1
ATOM 748 N N . LYS A 1 97 ? 5.932 3.254 -20.184 1.00 97.69 97 LYS A N 1
ATOM 749 C CA . LYS A 1 97 ? 5.667 4.039 -18.980 1.00 97.69 97 LYS A CA 1
ATOM 750 C C . LYS A 1 97 ? 4.177 4.354 -18.848 1.00 97.69 97 LYS A C 1
ATOM 752 O O . LYS A 1 97 ? 3.606 4.966 -19.751 1.00 97.69 97 LYS A O 1
ATOM 757 N N . HIS A 1 98 ? 3.599 4.050 -17.691 1.00 98.06 98 HIS A N 1
ATOM 758 C CA . HIS A 1 98 ? 2.201 4.349 -17.378 1.00 98.06 98 HIS A CA 1
ATOM 759 C C . HIS A 1 98 ? 2.046 5.207 -16.127 1.00 98.06 98 HIS A C 1
ATOM 761 O O . HIS A 1 98 ? 2.965 5.343 -15.315 1.00 98.06 98 HIS A O 1
ATOM 767 N N . GLY A 1 99 ? 0.857 5.794 -15.993 1.00 97.94 99 GLY A N 1
ATOM 768 C CA . GLY A 1 99 ? 0.416 6.460 -14.776 1.00 97.94 99 GLY A CA 1
ATOM 769 C C . GLY A 1 99 ? -0.299 5.493 -13.839 1.00 97.94 99 GLY A C 1
ATOM 770 O O . GLY A 1 99 ? -1.244 4.826 -14.247 1.00 97.94 99 GLY A O 1
ATOM 771 N N . PHE A 1 100 ? 0.123 5.488 -12.582 1.00 98.62 100 PHE A N 1
ATOM 772 C CA . PHE A 1 100 ? -0.459 4.736 -11.479 1.00 98.62 100 PHE A CA 1
ATOM 773 C C . PHE A 1 100 ? -0.951 5.733 -10.435 1.00 98.62 100 PHE A C 1
ATOM 775 O O . PHE A 1 100 ? -0.236 6.686 -10.113 1.00 98.62 100 PHE A O 1
ATOM 782 N N . THR A 1 101 ? -2.167 5.556 -9.923 1.00 98.75 101 THR A N 1
ATOM 783 C CA . THR A 1 101 ? -2.714 6.467 -8.903 1.00 98.75 101 THR A CA 1
ATOM 784 C C . THR A 1 101 ? -2.837 5.738 -7.584 1.00 98.75 101 THR A C 1
ATOM 786 O O . THR A 1 101 ? -3.587 4.779 -7.477 1.00 98.75 101 THR A O 1
ATOM 789 N N . VAL A 1 102 ? -2.100 6.200 -6.585 1.00 98.69 102 VAL A N 1
ATOM 790 C CA . VAL A 1 102 ? -2.087 5.618 -5.249 1.00 98.69 102 VAL A CA 1
ATOM 791 C C . VAL A 1 102 ? -3.103 6.324 -4.356 1.00 98.69 102 VAL A C 1
ATOM 793 O O . VAL A 1 102 ? -3.108 7.556 -4.261 1.00 98.69 102 VAL A O 1
ATOM 796 N N . TYR A 1 103 ? -3.905 5.530 -3.654 1.00 98.38 103 TYR A N 1
ATOM 797 C CA . TYR A 1 103 ? -4.860 5.952 -2.638 1.00 98.38 103 TYR A CA 1
ATOM 798 C C . TYR A 1 103 ? -4.527 5.248 -1.320 1.00 98.38 103 TYR A C 1
ATOM 800 O O . TYR A 1 103 ? -4.863 4.088 -1.126 1.00 98.38 103 TYR A O 1
ATOM 808 N N . ALA A 1 104 ? -3.854 5.955 -0.415 1.00 97.06 104 ALA A N 1
ATOM 809 C CA . ALA A 1 104 ? -3.475 5.473 0.916 1.00 97.06 104 ALA A CA 1
ATOM 810 C C . ALA A 1 104 ? -3.455 6.654 1.905 1.00 97.06 104 ALA A C 1
ATOM 812 O O . ALA A 1 104 ? -3.776 7.787 1.527 1.00 97.06 104 ALA A O 1
ATOM 813 N N . GLU A 1 105 ? -3.072 6.431 3.166 1.00 96.62 105 GLU A N 1
ATOM 814 C CA . GLU A 1 105 ? -2.882 7.527 4.128 1.00 96.62 105 GLU A CA 1
ATOM 815 C C . GLU A 1 105 ? -1.962 8.621 3.542 1.00 96.62 105 GLU A C 1
ATOM 817 O O . GLU A 1 105 ? -0.968 8.369 2.852 1.00 96.62 105 GLU A O 1
ATOM 822 N N . ASN A 1 106 ? -2.342 9.882 3.753 1.00 95.75 106 ASN A N 1
ATOM 823 C CA . ASN A 1 106 ? -1.759 11.018 3.041 1.00 95.75 106 ASN A CA 1
ATOM 824 C C . ASN A 1 106 ? -0.281 11.248 3.376 1.00 95.75 106 ASN A C 1
ATOM 826 O O . ASN A 1 106 ? 0.463 11.748 2.531 1.00 95.75 106 ASN A O 1
ATOM 830 N N . ASN A 1 107 ? 0.141 10.883 4.578 1.00 93.44 107 ASN A N 1
ATOM 831 C CA . ASN A 1 107 ? 1.496 11.009 5.097 1.00 93.44 107 ASN A CA 1
ATOM 832 C C . ASN A 1 107 ? 2.237 9.667 5.151 1.00 93.44 107 ASN A C 1
ATOM 834 O O . ASN A 1 107 ? 3.414 9.668 5.506 1.00 93.44 107 ASN A O 1
ATOM 838 N N . LEU A 1 108 ? 1.602 8.556 4.757 1.00 95.69 108 LEU A N 1
ATOM 839 C CA . LEU A 1 108 ? 2.297 7.290 4.569 1.00 95.69 108 LEU A CA 1
ATOM 840 C C . LEU A 1 108 ? 3.444 7.496 3.582 1.00 95.69 108 LEU A C 1
ATOM 842 O O . LEU A 1 108 ? 3.258 8.024 2.473 1.00 95.69 108 LEU A O 1
ATOM 846 N N . PHE A 1 109 ? 4.634 7.105 4.026 1.00 96.31 109 PHE A N 1
ATOM 847 C CA . PHE A 1 109 ? 5.844 7.224 3.244 1.00 96.31 109 PHE A CA 1
ATOM 848 C C . PHE A 1 109 ? 5.778 6.266 2.057 1.00 96.31 109 PHE A C 1
ATOM 850 O O . PHE A 1 109 ? 5.540 5.074 2.228 1.00 96.31 109 PHE A O 1
ATOM 857 N N . ILE A 1 110 ? 5.972 6.795 0.848 1.00 97.94 110 ILE A N 1
ATOM 858 C CA . ILE A 1 110 ? 6.017 5.988 -0.370 1.00 97.94 110 ILE A CA 1
ATOM 859 C C . ILE A 1 110 ? 7.397 6.135 -0.990 1.00 97.94 110 ILE A C 1
ATOM 861 O O . ILE A 1 110 ? 7.774 7.231 -1.416 1.00 97.94 110 ILE A O 1
ATOM 865 N N . HIS A 1 111 ? 8.130 5.029 -1.070 1.00 98.38 111 HIS A N 1
ATOM 866 C CA . HIS A 1 111 ? 9.467 4.999 -1.646 1.00 98.38 111 HIS A CA 1
ATOM 867 C C . HIS A 1 111 ? 9.465 4.285 -2.995 1.00 98.38 111 HIS A C 1
ATOM 869 O O . HIS A 1 111 ? 8.934 3.189 -3.123 1.00 98.38 111 HIS A O 1
ATOM 875 N N . ARG A 1 112 ? 10.085 4.896 -4.008 1.00 98.44 112 ARG A N 1
ATOM 876 C CA . ARG A 1 112 ? 10.217 4.302 -5.341 1.00 98.44 112 ARG A CA 1
ATOM 877 C C . ARG A 1 112 ? 11.636 3.806 -5.566 1.00 98.44 112 ARG A C 1
ATOM 879 O O . ARG A 1 112 ? 12.570 4.598 -5.468 1.00 98.44 112 ARG A O 1
ATOM 886 N N . THR A 1 113 ? 11.765 2.562 -6.012 1.00 98.19 113 THR A N 1
ATOM 887 C CA . THR A 1 113 ? 13.038 1.972 -6.444 1.00 98.19 113 THR A CA 1
ATOM 888 C C . THR A 1 113 ? 12.866 1.178 -7.744 1.00 98.19 113 THR A C 1
ATOM 890 O O . THR A 1 113 ? 11.776 1.125 -8.322 1.00 98.19 113 THR A O 1
ATOM 893 N N . LYS A 1 114 ? 13.960 0.617 -8.257 1.00 98.50 114 LYS A N 1
ATOM 894 C CA . LYS A 1 114 ? 13.915 -0.365 -9.342 1.00 98.50 114 LYS A CA 1
ATOM 895 C C . LYS A 1 114 ? 13.590 -1.746 -8.779 1.00 98.50 114 LYS A C 1
ATOM 897 O O . LYS A 1 114 ? 14.082 -2.092 -7.710 1.00 98.50 114 LYS A O 1
ATOM 902 N N . LEU A 1 115 ? 12.847 -2.534 -9.547 1.00 98.44 115 LEU A N 1
ATOM 903 C CA . LEU A 1 115 ? 12.436 -3.887 -9.180 1.00 98.44 115 LEU A CA 1
ATOM 904 C C . LEU A 1 115 ? 13.636 -4.796 -8.883 1.00 98.44 115 LEU A C 1
ATOM 906 O O . LEU A 1 115 ? 13.624 -5.505 -7.888 1.00 98.44 115 LEU A O 1
ATOM 910 N N . GLU A 1 116 ? 14.705 -4.691 -9.682 1.00 98.31 116 GLU A N 1
ATOM 911 C CA . GLU A 1 116 ? 15.948 -5.467 -9.511 1.00 98.31 116 GLU A CA 1
ATOM 912 C C . GLU A 1 116 ? 16.611 -5.291 -8.133 1.00 98.31 116 GLU A C 1
ATOM 914 O O . GLU A 1 116 ? 17.306 -6.188 -7.674 1.00 98.31 116 GLU A O 1
ATOM 919 N N . ASN A 1 117 ? 16.363 -4.161 -7.462 1.00 97.75 117 ASN A N 1
ATOM 920 C CA . ASN A 1 117 ? 16.933 -3.851 -6.152 1.00 97.75 117 ASN A CA 1
ATOM 921 C C . ASN A 1 117 ? 15.922 -4.021 -5.016 1.00 97.75 117 ASN A C 1
ATOM 923 O O . ASN A 1 117 ? 16.278 -3.821 -3.860 1.00 97.75 117 ASN A O 1
ATOM 927 N N . ALA A 1 118 ? 14.646 -4.271 -5.315 1.00 98.25 118 ALA A N 1
ATOM 928 C CA . ALA A 1 118 ? 13.578 -4.108 -4.338 1.00 98.25 118 ALA A CA 1
ATOM 929 C C . ALA A 1 118 ? 13.699 -5.099 -3.171 1.00 98.25 118 ALA A C 1
ATOM 931 O O . ALA A 1 118 ? 13.529 -4.693 -2.023 1.00 98.25 118 ALA A O 1
ATOM 932 N N . ASP A 1 119 ? 14.061 -6.353 -3.444 1.00 98.25 119 ASP A N 1
ATOM 933 C CA . ASP A 1 119 ? 14.223 -7.382 -2.408 1.00 98.25 119 ASP A CA 1
ATOM 934 C C . ASP A 1 119 ? 15.369 -7.041 -1.443 1.00 98.25 119 ASP A C 1
ATOM 936 O O . ASP A 1 119 ? 15.173 -6.987 -0.228 1.00 98.25 119 ASP A O 1
ATOM 940 N N . GLU A 1 120 ? 16.553 -6.728 -1.980 1.00 98.19 120 GLU A N 1
ATOM 941 C CA . GLU A 1 120 ? 17.726 -6.335 -1.187 1.00 98.19 120 GLU A CA 1
ATOM 942 C C . GLU A 1 120 ? 17.485 -5.022 -0.431 1.00 98.19 120 GLU A C 1
ATOM 944 O O . GLU A 1 120 ? 17.860 -4.878 0.738 1.00 98.19 120 GLU A O 1
ATOM 949 N N . PHE A 1 121 ? 16.815 -4.067 -1.082 1.00 98.12 121 PHE A N 1
ATOM 950 C CA . PHE A 1 121 ? 16.464 -2.796 -0.472 1.00 98.12 121 PHE A CA 1
ATOM 951 C C . PHE A 1 121 ? 15.531 -3.007 0.718 1.00 98.12 121 PHE A C 1
ATOM 953 O O . PHE A 1 121 ? 15.791 -2.442 1.776 1.00 98.12 121 PHE A O 1
ATOM 960 N N . TYR A 1 122 ? 14.495 -3.837 0.582 1.00 98.12 122 TYR A N 1
ATOM 961 C CA . TYR A 1 122 ? 13.576 -4.136 1.677 1.00 98.12 122 TYR A CA 1
ATOM 962 C C . TYR A 1 122 ? 14.296 -4.799 2.853 1.00 98.12 122 TYR A C 1
ATOM 964 O O . TYR A 1 122 ? 14.215 -4.297 3.973 1.00 98.12 122 TYR A O 1
ATOM 972 N N . ALA A 1 123 ? 15.069 -5.856 2.583 1.00 96.81 123 ALA A N 1
ATOM 973 C CA . ALA A 1 123 ? 15.822 -6.583 3.603 1.00 96.81 123 ALA A CA 1
ATOM 974 C C . ALA A 1 123 ? 16.780 -5.679 4.397 1.00 96.81 123 ALA A C 1
ATOM 976 O O . ALA A 1 123 ? 16.966 -5.874 5.593 1.00 96.81 123 ALA A O 1
ATOM 977 N N . SER A 1 124 ? 17.364 -4.673 3.742 1.00 97.00 124 SER A N 1
ATOM 978 C CA . SER A 1 124 ? 18.337 -3.770 4.368 1.00 97.00 124 SER A CA 1
ATOM 979 C C . SER A 1 124 ? 17.712 -2.561 5.075 1.00 97.00 124 SER A C 1
ATOM 981 O O . SER A 1 124 ? 18.394 -1.904 5.858 1.00 97.00 124 SER A O 1
ATOM 983 N N . HIS A 1 125 ? 16.454 -2.216 4.773 1.00 97.25 125 HIS A N 1
ATOM 984 C CA . HIS A 1 125 ? 15.877 -0.918 5.153 1.00 97.25 125 HIS A CA 1
ATOM 985 C C . HIS A 1 125 ? 14.529 -0.988 5.879 1.00 97.25 125 HIS A C 1
ATOM 987 O O . HIS A 1 125 ? 14.054 0.054 6.343 1.00 97.25 125 HIS A O 1
ATOM 993 N N . VAL A 1 126 ? 13.895 -2.160 5.985 1.00 96.88 126 VAL A N 1
ATOM 9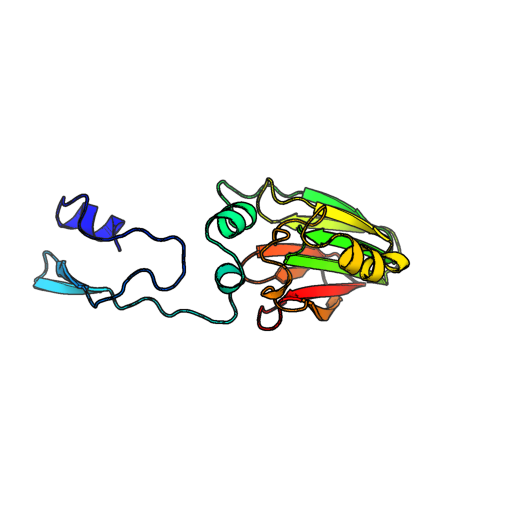94 C CA . VAL A 1 126 ? 12.700 -2.346 6.825 1.00 96.88 126 VAL A CA 1
ATOM 995 C C . VAL A 1 126 ? 13.016 -1.993 8.284 1.00 96.88 126 VAL A C 1
ATOM 997 O O . VAL A 1 126 ? 14.116 -2.251 8.763 1.00 96.88 126 VAL A O 1
ATOM 1000 N N . GLY A 1 127 ? 12.098 -1.310 8.973 1.00 94.81 127 GLY A N 1
ATOM 1001 C CA . GLY A 1 127 ? 12.297 -0.881 10.366 1.00 94.81 127 GLY A CA 1
ATOM 1002 C C . GLY A 1 127 ? 13.086 0.418 10.548 1.00 94.81 127 GLY A C 1
ATOM 1003 O O . GLY A 1 127 ? 12.892 1.111 11.544 1.00 94.81 127 GLY A O 1
ATOM 1004 N N . SER A 1 128 ? 13.922 0.798 9.577 1.00 94.88 128 SER A N 1
ATOM 1005 C CA . SER A 1 128 ? 14.738 2.018 9.633 1.00 94.88 128 SER A CA 1
ATOM 1006 C C . SER A 1 128 ? 14.224 3.097 8.677 1.00 94.88 128 SER A C 1
ATOM 1008 O O . SER A 1 128 ? 13.644 4.098 9.096 1.00 94.88 128 SER A O 1
ATOM 1010 N N . PHE A 1 129 ? 14.403 2.897 7.372 1.00 96.69 129 PHE A N 1
ATOM 1011 C CA . PHE A 1 129 ? 13.975 3.840 6.338 1.00 96.69 129 PHE A CA 1
ATOM 1012 C C . PHE A 1 129 ? 12.579 3.511 5.798 1.00 96.69 129 PHE A C 1
ATOM 1014 O O . PHE A 1 129 ? 11.788 4.412 5.515 1.00 96.69 129 PHE A O 1
ATOM 1021 N N . LEU A 1 130 ? 12.253 2.223 5.685 1.00 97.38 130 LEU A N 1
ATOM 1022 C CA . LEU A 1 130 ? 10.919 1.745 5.340 1.00 97.38 130 LEU A CA 1
ATOM 1023 C C . LEU A 1 130 ? 10.130 1.491 6.626 1.00 97.38 130 LEU A C 1
ATOM 1025 O O . LEU A 1 130 ? 10.088 0.374 7.136 1.00 97.38 130 LEU A O 1
ATOM 1029 N N . THR A 1 131 ? 9.512 2.554 7.138 1.00 95.12 131 THR A N 1
ATOM 1030 C CA . THR A 1 131 ? 8.649 2.515 8.325 1.00 95.12 131 THR A CA 1
ATOM 1031 C C . THR A 1 131 ? 7.236 2.995 7.984 1.00 95.12 131 THR A C 1
ATOM 1033 O O . THR A 1 131 ? 7.071 3.863 7.115 1.00 95.12 131 THR A O 1
ATOM 1036 N N . PRO A 1 132 ? 6.192 2.464 8.646 1.00 93.50 132 PRO A N 1
ATOM 1037 C CA . PRO A 1 132 ? 6.190 1.299 9.555 1.00 93.50 132 PRO A CA 1
ATOM 1038 C C . PRO A 1 132 ? 6.447 -0.039 8.816 1.00 93.50 132 PRO A C 1
ATOM 1040 O O . PRO A 1 132 ? 6.312 -0.028 7.596 1.00 93.50 132 PRO A O 1
ATOM 1043 N N . PRO A 1 133 ? 6.776 -1.166 9.486 1.00 94.25 133 PRO A N 1
ATOM 1044 C CA . PRO A 1 133 ? 6.973 -1.301 10.932 1.00 94.25 133 PRO A CA 1
ATOM 1045 C C . PRO A 1 133 ? 8.206 -0.531 11.421 1.00 94.25 133 PRO A C 1
ATOM 1047 O O . PRO A 1 133 ? 9.058 -0.151 10.620 1.00 94.25 133 PRO A O 1
ATOM 1050 N N . MET A 1 134 ? 8.268 -0.237 12.715 1.00 93.38 134 MET A N 1
ATOM 1051 C CA . MET A 1 134 ? 9.448 0.317 13.387 1.00 93.38 134 MET A CA 1
ATOM 1052 C C . MET A 1 134 ? 10.479 -0.786 13.658 1.00 93.38 134 MET A C 1
ATOM 1054 O O . MET A 1 134 ? 10.128 -1.961 13.687 1.00 93.38 134 MET A O 1
ATOM 1058 N N . GLU A 1 135 ? 11.744 -0.413 13.867 1.00 93.06 135 GLU A N 1
ATOM 1059 C CA . GLU A 1 135 ? 12.864 -1.343 14.107 1.00 93.06 135 GLU A CA 1
ATOM 1060 C C . GLU A 1 135 ? 12.583 -2.370 15.215 1.00 93.06 135 GLU A C 1
ATOM 1062 O O . GLU A 1 135 ? 12.908 -3.539 15.069 1.00 93.06 135 GLU A O 1
ATOM 1067 N N . ASP A 1 136 ? 11.921 -1.968 16.300 1.00 90.81 136 ASP A N 1
ATOM 1068 C CA . ASP A 1 136 ? 11.585 -2.851 17.422 1.00 90.81 136 ASP A CA 1
ATOM 1069 C C . ASP A 1 136 ? 10.393 -3.785 17.151 1.00 90.81 136 ASP A C 1
ATOM 1071 O O . ASP A 1 136 ? 10.058 -4.604 18.001 1.00 90.81 136 ASP A O 1
ATOM 1075 N N . GLN A 1 137 ? 9.739 -3.644 15.996 1.00 89.56 137 GLN A N 1
ATOM 1076 C CA . GLN A 1 137 ? 8.566 -4.417 15.584 1.00 89.56 137 GLN A CA 1
ATOM 1077 C C . GLN A 1 137 ? 8.829 -5.266 14.330 1.00 89.56 137 GLN A C 1
ATOM 1079 O O . GLN A 1 137 ? 7.943 -6.002 13.905 1.00 89.56 137 GLN A O 1
ATOM 1084 N N . THR A 1 138 ? 10.015 -5.186 13.710 1.00 89.19 138 THR A N 1
ATOM 1085 C CA . THR A 1 138 ? 10.293 -5.902 12.451 1.00 89.19 138 THR A CA 1
ATOM 1086 C C . THR A 1 138 ? 10.277 -7.416 12.602 1.00 89.19 138 THR A C 1
ATOM 1088 O O . THR A 1 138 ? 9.818 -8.096 11.692 1.00 89.19 138 THR A O 1
ATOM 1091 N N . ASP A 1 139 ? 10.755 -7.937 13.734 1.00 87.88 139 ASP A N 1
ATOM 1092 C CA . ASP A 1 139 ? 10.863 -9.384 13.972 1.00 87.88 139 ASP A CA 1
ATOM 1093 C C . ASP A 1 139 ? 9.489 -10.052 14.139 1.00 87.88 139 ASP A C 1
ATOM 1095 O O . ASP A 1 139 ? 9.299 -11.200 13.736 1.00 87.88 139 ASP A O 1
ATOM 1099 N N . ASP A 1 140 ? 8.523 -9.313 14.689 1.00 87.00 140 ASP A N 1
ATOM 1100 C CA . ASP A 1 140 ? 7.139 -9.761 14.874 1.00 87.00 140 ASP A CA 1
ATOM 1101 C C . ASP A 1 140 ? 6.252 -9.445 13.655 1.00 87.00 140 ASP A C 1
ATOM 1103 O O . ASP A 1 140 ? 5.113 -9.918 13.560 1.00 87.00 140 ASP A O 1
ATOM 1107 N N . PHE A 1 141 ? 6.755 -8.650 12.704 1.00 91.31 141 PHE A N 1
ATOM 1108 C CA . PHE A 1 141 ? 6.016 -8.285 11.505 1.00 91.31 141 PHE A CA 1
ATOM 1109 C C . PHE A 1 141 ? 6.030 -9.439 10.486 1.00 91.31 141 PHE A C 1
ATOM 1111 O O . PHE A 1 141 ? 7.101 -9.945 10.138 1.00 91.31 141 PHE A O 1
ATOM 1118 N N . PRO A 1 142 ? 4.869 -9.876 9.958 1.00 92.62 142 PRO A N 1
ATOM 1119 C CA . PRO A 1 142 ? 4.835 -10.996 9.029 1.00 92.62 142 PRO A CA 1
ATOM 1120 C C . PRO A 1 142 ? 5.601 -10.700 7.733 1.00 92.62 142 PRO A C 1
ATOM 1122 O O . PRO A 1 142 ? 5.601 -9.560 7.256 1.00 92.62 142 PRO A O 1
ATOM 1125 N N . PRO A 1 1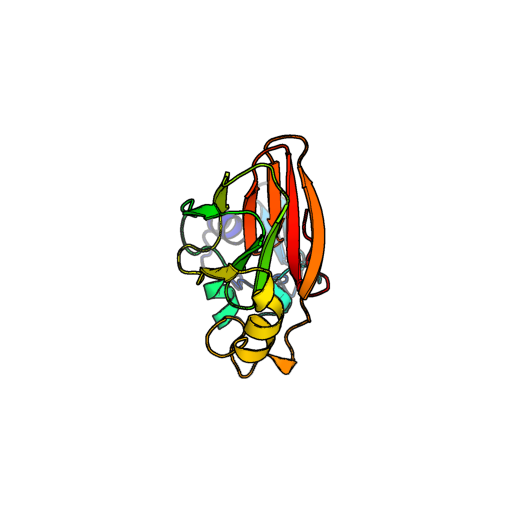43 ? 6.191 -11.727 7.097 1.00 94.50 143 PRO A N 1
ATOM 1126 C CA . PRO A 1 143 ? 6.789 -11.558 5.782 1.00 94.50 143 PRO A CA 1
ATOM 1127 C C . PRO A 1 143 ? 5.726 -11.126 4.768 1.00 94.50 143 PRO A C 1
ATOM 1129 O O . PRO A 1 143 ? 4.560 -11.520 4.865 1.00 94.50 143 PRO A O 1
ATOM 1132 N N . LEU A 1 144 ? 6.144 -10.337 3.777 1.00 96.94 144 LEU A N 1
ATOM 1133 C CA . LEU A 1 144 ? 5.272 -9.962 2.671 1.00 96.94 144 LEU A CA 1
ATOM 1134 C C . LEU A 1 144 ? 5.140 -11.128 1.682 1.00 96.94 144 LEU A C 1
ATOM 1136 O O . LEU A 1 144 ? 6.143 -11.712 1.272 1.00 96.94 144 LEU A O 1
ATOM 1140 N N . GLU A 1 145 ? 3.915 -11.430 1.261 1.00 97.00 145 GLU A N 1
ATOM 1141 C CA . GLU A 1 145 ? 3.597 -12.450 0.263 1.00 97.00 145 GLU A CA 1
ATOM 1142 C C . GLU A 1 145 ? 3.160 -11.795 -1.065 1.00 97.00 145 GLU A C 1
ATOM 1144 O O . GLU A 1 145 ? 2.376 -10.835 -1.054 1.00 97.00 145 GLU A O 1
ATOM 1149 N N . PRO A 1 146 ? 3.671 -12.274 -2.216 1.00 98.12 146 PRO A N 1
ATOM 1150 C CA . PRO A 1 146 ? 3.357 -11.710 -3.522 1.00 98.12 146 PRO A CA 1
ATOM 1151 C C . PRO A 1 146 ? 2.009 -12.197 -4.056 1.00 98.12 146 PRO A C 1
ATOM 1153 O O . PRO A 1 146 ? 1.678 -13.378 -3.980 1.00 98.12 146 PRO A O 1
ATOM 1156 N N . HIS A 1 147 ? 1.287 -11.285 -4.698 1.00 98.19 147 HIS A N 1
ATOM 1157 C CA . HIS A 1 147 ? 0.033 -11.539 -5.395 1.00 98.19 147 HIS A CA 1
ATOM 1158 C C . HIS A 1 147 ? 0.134 -10.941 -6.799 1.00 98.19 147 HIS A C 1
ATOM 1160 O O . HIS A 1 147 ? 0.172 -9.719 -6.964 1.00 98.19 147 HIS A O 1
ATOM 1166 N N . GLU A 1 148 ? 0.258 -11.803 -7.806 1.00 98.06 148 GLU A N 1
ATOM 1167 C CA . GLU A 1 148 ? 0.458 -11.392 -9.196 1.00 98.06 148 GLU A CA 1
ATOM 1168 C C . GLU A 1 148 ? -0.870 -11.209 -9.927 1.00 98.06 148 GLU A C 1
ATOM 1170 O O . GLU A 1 148 ? -1.744 -12.077 -9.900 1.00 98.06 148 GLU A O 1
ATOM 1175 N N . PHE A 1 149 ? -0.985 -10.103 -10.657 1.00 98.00 149 PHE A N 1
ATOM 1176 C CA . PHE A 1 149 ? -2.168 -9.767 -11.436 1.00 98.00 149 PHE A CA 1
ATOM 1177 C C . PHE A 1 149 ? -1.785 -9.314 -12.835 1.00 98.00 149 PHE A C 1
ATOM 1179 O O . PHE A 1 149 ? -0.779 -8.637 -13.048 1.00 98.00 149 PHE A O 1
ATOM 1186 N N . LYS A 1 150 ? -2.649 -9.632 -13.797 1.00 97.69 150 LYS A N 1
ATOM 1187 C CA . LYS A 1 150 ? -2.593 -9.083 -15.149 1.00 97.69 150 LYS A CA 1
ATOM 1188 C C . LYS A 1 150 ? -3.884 -8.331 -15.430 1.00 97.69 150 LYS A C 1
ATOM 1190 O O . LYS A 1 150 ? -4.953 -8.935 -15.459 1.00 97.69 150 LYS A O 1
ATOM 1195 N N . SER A 1 151 ? -3.782 -7.028 -15.659 1.00 96.44 151 SER A N 1
ATOM 1196 C CA . SER A 1 151 ? -4.945 -6.198 -15.947 1.00 96.44 151 SER A CA 1
ATOM 1197 C C . SER A 1 151 ? -5.404 -6.377 -17.394 1.00 96.44 151 SER A C 1
ATOM 1199 O O . SER A 1 151 ? -4.613 -6.336 -18.340 1.00 96.44 151 SER A O 1
ATOM 1201 N N . THR A 1 152 ? -6.707 -6.582 -17.565 1.00 95.94 152 THR A N 1
ATOM 1202 C CA . THR A 1 152 ? -7.371 -6.644 -18.881 1.00 95.94 152 THR A CA 1
ATOM 1203 C C . THR A 1 152 ? -8.191 -5.395 -19.177 1.00 95.94 152 THR A C 1
ATOM 1205 O O . THR A 1 152 ? -8.555 -5.160 -20.319 1.00 95.94 152 THR A O 1
ATOM 1208 N N . GLU A 1 153 ? -8.417 -4.571 -18.161 1.00 97.06 153 GLU A N 1
ATOM 1209 C CA . GLU A 1 153 ? -9.005 -3.246 -18.246 1.00 97.06 153 GLU A CA 1
ATOM 1210 C C . GLU A 1 153 ? -8.370 -2.362 -17.167 1.00 97.06 153 GLU A C 1
ATOM 1212 O O . GLU A 1 153 ? -7.514 -2.807 -16.397 1.00 97.06 153 GLU A O 1
ATOM 1217 N N . LYS A 1 154 ? -8.751 -1.087 -17.119 1.00 97.50 154 LYS A N 1
ATOM 1218 C CA . LYS A 1 154 ? -8.335 -0.212 -16.024 1.00 97.50 154 LYS A CA 1
ATOM 1219 C C . LYS A 1 154 ? -8.994 -0.690 -14.728 1.00 97.50 154 LYS A C 1
ATOM 1221 O O . LYS A 1 154 ? -10.218 -0.718 -14.641 1.00 97.50 154 LYS A O 1
ATOM 1226 N N . SER A 1 155 ? -8.189 -0.993 -13.718 1.00 98.00 155 SER A N 1
ATOM 1227 C CA . SER A 1 155 ? -8.659 -1.598 -12.466 1.00 98.00 155 SER A CA 1
ATOM 1228 C C . SER A 1 155 ? -7.953 -0.987 -11.260 1.00 98.00 155 SER A C 1
ATOM 1230 O O . SER A 1 155 ? -7.030 -0.186 -11.410 1.00 98.00 155 SER A O 1
ATOM 1232 N N . ASP A 1 156 ? -8.381 -1.371 -10.064 1.00 98.44 156 ASP A N 1
ATOM 1233 C CA . ASP A 1 156 ? -7.712 -1.033 -8.813 1.00 98.44 156 ASP A CA 1
ATOM 1234 C C . ASP A 1 156 ? -7.126 -2.313 -8.213 1.00 98.44 156 ASP A C 1
ATOM 1236 O O . ASP A 1 156 ? -7.850 -3.291 -8.071 1.00 98.44 156 ASP A O 1
ATOM 1240 N N . LEU A 1 157 ? -5.834 -2.296 -7.872 1.00 98.38 157 LEU A N 1
ATOM 1241 C CA . LEU A 1 157 ? -5.213 -3.315 -7.026 1.00 98.38 157 LEU A CA 1
ATOM 1242 C C . LEU A 1 157 ? -5.391 -2.879 -5.575 1.00 98.38 157 LEU A C 1
ATOM 1244 O O . LEU A 1 157 ? -4.835 -1.853 -5.164 1.00 98.38 157 LEU A O 1
ATOM 1248 N N . VAL A 1 158 ? -6.180 -3.627 -4.814 1.00 97.88 158 VAL A N 1
ATOM 1249 C CA . VAL A 1 158 ? -6.576 -3.288 -3.445 1.00 97.88 158 VAL A CA 1
ATOM 1250 C C . VAL A 1 158 ? -5.721 -4.069 -2.457 1.00 97.88 158 VAL A C 1
ATOM 1252 O O . VAL A 1 158 ? -5.622 -5.283 -2.552 1.00 97.88 158 VAL A O 1
ATOM 1255 N N . ILE A 1 159 ? -5.128 -3.373 -1.486 1.00 95.38 159 ILE A N 1
ATOM 1256 C CA . ILE A 1 159 ? -4.422 -3.976 -0.350 1.00 95.38 159 ILE A CA 1
ATOM 1257 C C . ILE A 1 159 ? -5.277 -3.735 0.890 1.00 95.38 159 ILE A C 1
ATOM 1259 O O . ILE A 1 159 ? -5.427 -2.589 1.343 1.00 95.38 159 ILE A O 1
ATOM 1263 N N . GLU A 1 160 ? -5.869 -4.800 1.425 1.00 90.44 160 GLU A N 1
ATOM 1264 C CA . GLU A 1 160 ? -6.852 -4.680 2.497 1.00 90.44 160 GLU A CA 1
ATOM 1265 C C . GLU A 1 160 ? -6.285 -3.983 3.742 1.00 90.44 160 GLU A C 1
ATOM 1267 O O . GLU A 1 160 ? -5.176 -4.236 4.211 1.00 90.44 160 GLU A O 1
ATOM 1272 N N . GLY A 1 161 ? -7.059 -3.037 4.277 1.00 86.25 161 GLY A N 1
ATOM 1273 C CA . GLY A 1 161 ? -6.667 -2.244 5.444 1.00 86.25 161 GLY A CA 1
ATOM 1274 C C . GLY A 1 161 ? -5.628 -1.145 5.183 1.00 86.25 161 GLY A C 1
ATOM 1275 O O . GLY A 1 161 ? -5.367 -0.365 6.099 1.00 86.25 161 GLY A O 1
ATOM 1276 N N . LEU A 1 162 ? -5.078 -1.028 3.968 1.00 92.56 162 LEU A N 1
ATOM 1277 C CA . LEU A 1 162 ? -4.080 -0.009 3.620 1.00 92.56 162 LEU A CA 1
ATOM 1278 C C . LEU A 1 162 ? -4.594 1.014 2.600 1.00 92.56 162 LEU A C 1
ATOM 1280 O O . LEU A 1 162 ? -4.464 2.224 2.805 1.00 92.56 162 LEU A O 1
ATOM 1284 N N . GLY A 1 163 ? -5.153 0.538 1.487 1.00 95.25 163 GLY A N 1
ATOM 1285 C CA . GLY A 1 163 ? -5.490 1.389 0.351 1.00 95.25 163 GLY A CA 1
ATOM 1286 C C . GLY A 1 163 ? -5.487 0.635 -0.973 1.00 95.25 163 GLY A C 1
ATOM 1287 O O . GLY A 1 163 ? -5.599 -0.586 -1.001 1.00 95.25 163 GLY A O 1
ATOM 1288 N N . TRP A 1 164 ? -5.362 1.361 -2.081 1.00 98.31 164 TRP A N 1
ATOM 1289 C CA . TRP A 1 164 ? -5.314 0.758 -3.413 1.00 98.31 164 TRP A CA 1
ATOM 1290 C C . TRP A 1 164 ? -4.457 1.555 -4.395 1.00 98.31 164 TRP A C 1
ATOM 1292 O O . TRP A 1 164 ? -4.133 2.731 -4.181 1.00 98.31 164 TRP A O 1
ATOM 1302 N N . VAL A 1 165 ? -4.094 0.900 -5.496 1.00 98.75 165 VAL A N 1
ATOM 1303 C CA . VAL A 1 165 ? -3.407 1.503 -6.638 1.00 98.75 165 VAL A CA 1
ATOM 1304 C C . VAL A 1 165 ? -4.261 1.311 -7.880 1.00 98.75 165 VAL A C 1
ATOM 1306 O O . VAL A 1 165 ? -4.479 0.187 -8.316 1.00 98.75 165 VAL A O 1
ATOM 1309 N N . THR A 1 166 ? -4.701 2.405 -8.494 1.00 98.62 166 THR A N 1
ATOM 1310 C CA . THR A 1 166 ? -5.317 2.347 -9.820 1.00 98.62 166 THR A CA 1
ATOM 1311 C C . THR A 1 166 ? -4.251 2.015 -10.855 1.00 98.62 166 THR A C 1
ATOM 1313 O O . THR A 1 166 ? -3.289 2.778 -11.027 1.00 98.62 166 THR A O 1
ATOM 1316 N N . ILE A 1 167 ? -4.453 0.903 -11.556 1.00 97.94 167 ILE A N 1
ATOM 1317 C CA . ILE A 1 167 ? -3.568 0.352 -12.579 1.00 97.94 167 ILE A CA 1
ATOM 1318 C C . ILE A 1 167 ? -4.182 0.517 -13.982 1.00 97.94 167 ILE A C 1
ATOM 1320 O O . ILE A 1 167 ? -5.405 0.459 -14.146 1.00 97.94 167 ILE A O 1
ATOM 1324 N N . PRO A 1 168 ? -3.361 0.769 -15.016 1.00 97.44 168 PRO A N 1
ATOM 1325 C CA . PRO A 1 168 ? -3.823 0.813 -16.402 1.00 97.44 168 PRO A CA 1
ATOM 1326 C C . PRO A 1 168 ? -4.211 -0.586 -16.903 1.00 97.44 168 PRO A C 1
ATOM 1328 O O . PRO A 1 168 ? -3.888 -1.594 -16.283 1.00 97.44 168 PRO A O 1
ATOM 1331 N N . GLU A 1 169 ? -4.858 -0.643 -18.061 1.00 97.25 169 GLU A N 1
ATOM 1332 C CA . GLU A 1 169 ? -5.072 -1.884 -18.811 1.00 97.25 169 GLU A CA 1
ATOM 1333 C C . GLU A 1 169 ? -3.754 -2.430 -19.389 1.00 97.25 169 GLU A C 1
ATOM 1335 O O . GLU A 1 169 ? -2.860 -1.663 -19.755 1.00 97.25 169 GLU A O 1
ATOM 1340 N N . GLY A 1 170 ? -3.658 -3.755 -19.531 1.00 96.81 170 GLY A N 1
ATOM 1341 C CA . GLY A 1 170 ? -2.613 -4.405 -20.320 1.00 96.81 170 GLY A CA 1
ATOM 1342 C C . GLY A 1 170 ? -1.258 -4.508 -19.621 1.00 96.81 170 GLY A C 1
ATOM 1343 O O . GLY A 1 170 ? -0.242 -4.689 -20.295 1.00 96.81 170 GLY A O 1
ATOM 1344 N N . VAL A 1 171 ? -1.222 -4.408 -18.291 1.00 97.94 171 VAL A N 1
ATOM 1345 C CA . VAL A 1 171 ? 0.008 -4.522 -17.493 1.00 97.94 171 VAL A CA 1
ATOM 1346 C C . VAL A 1 171 ? -0.016 -5.751 -16.589 1.00 97.94 171 VAL A C 1
ATOM 1348 O O . VAL A 1 171 ? -1.075 -6.243 -16.211 1.00 97.94 171 VAL A O 1
ATOM 1351 N N . SER A 1 172 ? 1.169 -6.247 -16.234 1.00 98.31 172 SER A N 1
ATOM 1352 C CA . SER A 1 172 ? 1.361 -7.192 -15.131 1.00 98.31 172 SER A CA 1
ATOM 1353 C C . SER A 1 172 ? 1.936 -6.449 -13.935 1.00 98.31 172 SER A C 1
ATOM 1355 O O . SER A 1 172 ? 2.889 -5.675 -14.086 1.00 98.31 172 SER A O 1
ATOM 1357 N N . VAL A 1 173 ? 1.355 -6.683 -12.766 1.00 98.56 173 VAL A N 1
ATOM 1358 C CA . VAL A 1 173 ? 1.733 -6.060 -11.498 1.00 98.56 173 VAL A CA 1
ATOM 1359 C C . VAL A 1 173 ? 1.756 -7.105 -10.387 1.00 98.56 173 VAL A C 1
ATOM 1361 O O . VAL A 1 173 ? 1.037 -8.099 -10.465 1.00 98.56 173 VAL A O 1
ATOM 1364 N N . THR A 1 174 ? 2.547 -6.867 -9.345 1.00 98.75 174 THR A N 1
ATOM 1365 C CA . THR A 1 174 ? 2.523 -7.681 -8.122 1.00 98.75 174 THR A CA 1
ATOM 1366 C C . THR A 1 174 ? 2.231 -6.792 -6.928 1.00 98.75 174 THR A C 1
ATOM 1368 O O . THR A 1 174 ? 2.947 -5.821 -6.683 1.00 98.75 174 THR A O 1
ATOM 1371 N N . GLY A 1 175 ? 1.186 -7.120 -6.175 1.00 98.50 175 GLY A N 1
ATOM 1372 C CA . GLY A 1 175 ? 0.947 -6.548 -4.856 1.00 98.50 175 GLY A CA 1
ATOM 1373 C C . GLY A 1 175 ? 1.540 -7.447 -3.779 1.00 98.50 175 GLY A C 1
ATOM 1374 O O . GLY A 1 175 ? 1.346 -8.656 -3.795 1.00 98.50 175 GLY A O 1
ATOM 1375 N N . TRP A 1 176 ? 2.268 -6.858 -2.846 1.00 98.50 176 TRP A N 1
ATOM 1376 C CA . TRP A 1 176 ? 2.889 -7.543 -1.723 1.00 98.50 176 TRP A CA 1
ATOM 1377 C C . TRP A 1 176 ? 2.289 -7.003 -0.435 1.00 98.50 176 TRP A C 1
ATOM 1379 O O . TRP A 1 176 ? 2.339 -5.794 -0.186 1.00 98.50 176 TRP A O 1
ATOM 1389 N N . ALA A 1 177 ? 1.759 -7.899 0.384 1.00 96.44 177 ALA A N 1
ATOM 1390 C CA . ALA A 1 177 ? 1.163 -7.573 1.671 1.00 96.44 177 ALA A CA 1
ATOM 1391 C C . ALA A 1 177 ? 1.599 -8.608 2.715 1.00 96.44 177 ALA A C 1
ATOM 1393 O O . ALA A 1 177 ? 2.016 -9.700 2.330 1.00 96.44 177 ALA A O 1
ATOM 1394 N N . PRO A 1 178 ? 1.550 -8.292 4.019 1.00 95.00 178 PRO A N 1
ATOM 1395 C CA . PRO A 1 178 ? 1.915 -9.235 5.066 1.00 95.00 178 PRO A CA 1
ATOM 1396 C C . PRO A 1 178 ? 1.065 -10.493 4.949 1.00 95.00 178 PRO A C 1
ATOM 1398 O O . PRO A 1 178 ? -0.118 -10.414 4.620 1.00 95.00 178 PRO A O 1
ATOM 1401 N N . LYS A 1 179 ? 1.664 -11.647 5.230 1.00 92.62 179 LYS A N 1
ATOM 1402 C CA . LYS A 1 179 ? 0.966 -12.931 5.214 1.00 92.62 179 LYS A CA 1
ATOM 1403 C C . LYS A 1 179 ? -0.384 -12.858 5.935 1.00 92.62 179 LYS A C 1
ATOM 1405 O O . LYS A 1 179 ? -0.444 -12.523 7.115 1.00 92.62 179 LYS A O 1
ATOM 1410 N N . GLY A 1 180 ? -1.443 -13.245 5.227 1.00 88.06 180 GLY A N 1
ATOM 1411 C CA . GLY A 1 180 ? -2.822 -13.204 5.715 1.00 88.06 180 GLY A CA 1
ATOM 1412 C C . GLY A 1 180 ? -3.591 -11.943 5.325 1.00 88.06 180 GLY A C 1
ATOM 1413 O O . GLY A 1 180 ? -4.811 -11.970 5.395 1.00 88.06 180 GLY A O 1
ATOM 1414 N N . VAL A 1 181 ? -2.930 -10.878 4.867 1.00 91.19 181 VAL A N 1
ATOM 1415 C CA . VAL A 1 181 ? -3.604 -9.695 4.319 1.00 91.19 181 VAL A CA 1
ATOM 1416 C C . VAL A 1 181 ? -3.915 -9.912 2.844 1.00 91.19 181 VAL A C 1
ATOM 1418 O O . VAL A 1 181 ? -3.016 -10.158 2.040 1.00 91.19 181 VAL A O 1
ATOM 1421 N N . SER A 1 182 ? -5.190 -9.776 2.484 1.00 91.25 182 SER A N 1
ATOM 1422 C CA . SER A 1 182 ? -5.646 -9.974 1.109 1.00 91.25 182 SER A CA 1
ATOM 1423 C C . SER A 1 182 ? -5.199 -8.846 0.178 1.00 91.25 182 SER A C 1
ATOM 1425 O O . SER A 1 182 ? -5.240 -7.655 0.515 1.00 91.25 182 SER A O 1
ATOM 1427 N N . VAL A 1 183 ? -4.825 -9.246 -1.037 1.00 95.50 183 VAL A N 1
ATOM 1428 C CA . VAL A 1 183 ? -4.621 -8.358 -2.181 1.00 95.50 183 VAL A CA 1
ATOM 1429 C C . VAL A 1 183 ? -5.563 -8.800 -3.294 1.00 95.50 183 VAL A C 1
ATOM 1431 O O . VAL A 1 183 ? -5.617 -9.992 -3.603 1.00 95.50 183 VAL A O 1
ATOM 1434 N N . LEU A 1 184 ? -6.316 -7.857 -3.863 1.00 92.19 184 LEU A N 1
ATOM 1435 C CA . LEU A 1 184 ? -7.408 -8.108 -4.813 1.00 92.19 184 LEU A CA 1
ATOM 1436 C C . LEU A 1 184 ? -7.264 -7.265 -6.082 1.00 92.19 184 LEU A C 1
ATOM 1438 O O . LEU A 1 184 ? -6.794 -6.107 -5.961 1.00 92.19 184 LEU A O 1
#

Nearest PDB structures (foldseek):
  3h2y-assembly1_A  TM=8.812E-01  e=2.854E-18  Bacillus anthracis str. Sterne
  3ec1-assembly2_B  TM=8.871E-01  e=3.971E-18  Geobacillus stearothermophilus
  8csp-assembly1_9  TM=7.947E-01  e=1.539E-13  Homo sapiens
  1kop-assembly1_A  TM=2.306E-01  e=6.091E+00  Neisseria gonorrhoeae
  6eki-assembly1_D  TM=2.105E-01  e=9.459E+00  Persephonella marina

Foldseek 3Di:
DQVVLCVFPVDNDDADDDPAFFRDPAWDWDAGPVRHTDIDHGGDHQPQALRVLADPVQLVLQAAPDQWDKDKDWDFAQKKKAQQLFKIKHFHDADTTDIKIWTTHNNRDIDMDGNVCVVVCSVVPAQHPRDPVHVVRPVSHAFWDKDKDAFQAFDWWAWHNGTIMTDHHGTIMIIIGGPSTDID

Mean predicted aligned error: 7.15 Å